Protein 5IYS (pdb70)

Secondary structure (DSSP, 8-state):
-HHHHTHHHHHHHHHHHHHH-HHHHHHHTTS-HHHHHHHHHHHHHHHHHHHHHHTT--HHHHHHHHHHHHHHHHT---SSHHHHHHHHHHHHS---SHHHHHHHHHHHHHTT----SSHHHHHHHHIIIIIHHHHHHGGGT-S-GGGGHHHHHHHHHHHHHHHHHH-HHHHHHTT---S-HHHHHHHT--GGGGGSSB--HHHHHHHHHHHHHHHHHHHHHGGGGGGS-HHHHHHHHHHHHHHHHHHHHHHHTTSBSS--TT-S-HHHHHHHHHHHHHHHHT-

Nearest PDB structures (foldseek):
  5iys-assembly1_A  TM=1.004E+00  e=2.042E-43  Enterococcus hirae ATCC 9790
  4ea1-assembly1_A  TM=9.362E-01  e=1.432E-17  Staphylococcus aureus
  3adz-assembly1_A  TM=9.356E-01  e=1.818E-17  Staphylococcus aureus
  2zcr-assembly1_A  TM=9.297E-01  e=2.200E-17  Staphylococcus aureus
  4hd1-assembly1_A  TM=8.693E-01  e=5.016E-11  Alicyclobacillus acidocaldarius subsp. acidocaldarius DSM 446

InterPro domains:
  IPR002060 Squalene/phytoene synthase [PF00494] (23-273)
  IPR002060 Squalene/phytoene synthase [SFLDG01018] (14-280)
  IPR008949 Isoprenoid synthase domain superfamily [G3DSA:1.10.600.10] (6-288)
  IPR008949 Isoprenoid synthase domain superfamily [SSF48576] (15-280)
  IPR033904 Trans-isoprenyl diphosphate synthases, head-to-head [cd00683] (17-275)
  IPR044843 Trans-isoprenyl diphosphate synthases, bacterial-type [SFLDG01212] (14-280)

Foldseek 3Di:
DLCVVLVVLLVVLLVVCVVPPVQLNVLLVLFDDLLSSLLSLLVVLLVQLQCCCPVVLPPVSLVVSLVQLVCVQVVNFDPDSSSSSNVVVVVPWVFDSVLVNLQSVLSVDVSVDDAAADVVSLLSSLCSNFLSSLNRSQRSWFVDSVVQSPLSSLLRSLLVLLVLLLAQQVQVVVVDHHQHNVLCVVLVNDVVQSNDFAHDPSVVVSSVVSLVSSVVSLVSSCVCQVRTDPSRQLSVQLSSQVSNCLSVQCVVVRNTNDDSPPPQDPVNSVVSSVVSVVVSVVD

Sequence (283 aa):
DPFQEYQKDFAYCESIIKKNSKSFYLAFSQLPKRKAQSVYAVYAFCRRADDLIDRDNNQAGLRQLERQLLDFNEGKVPNDPVWRALSVVFDNFPMVTAPFFDMLTGQRKDADFKQPETRKDLEEYCYYVAGSVGLMLLPLLTERPADIVVPAKKLGEAMQLTNILRDVGEDYQMGRIYLTKEDMTRFGVATTMLKEKQAQTQLVALWESLAKQAENLYEESFEMFPLITEDCRQALASAAFIYREQLNIVRKQHYSLFDNKNKVSHYRKVQLLKEVKSYLKSY

Radius of gyration: 18.77 Å; Cα contacts (8 Å, |Δi|>4): 386; chains: 1; bounding box: 37×40×56 Å

Solvent-accessible surface area: 13599 Å² total; per-residue (Å²): 95,52,16,129,129,66,112,177,14,2,56,91,0,55,50,38,1,111,161,77,16,129,26,43,49,48,0,14,52,59,8,57,156,116,37,6,17,0,5,8,0,1,29,1,1,16,74,64,0,33,22,26,4,70,169,74,101,58,72,61,11,1,137,86,4,35,141,26,1,98,50,16,77,114,59,128,64,18,136,23,37,2,1,69,0,0,23,5,0,44,119,68,46,86,15,81,24,63,4,2,57,36,7,6,77,3,5,138,106,7,22,92,49,130,38,16,99,48,61,158,64,5,87,103,31,0,40,70,14,11,0,0,41,18,32,1,16,4,7,0,6,8,170,135,28,56,72,7,53,84,12,4,82,64,11,7,23,0,28,31,5,0,43,3,3,26,9,9,0,54,28,54,120,145,60,40,23,22,4,0,97,87,2,13,115,161,40,44,13,48,66,78,22,1,123,64,137,84,15,71,110,72,0,34,43,1,2,48,19,4,0,125,59,0,55,54,10,0,102,75,0,4,135,4,0,79,88,2,53,136,77,0,48,46,0,12,0,0,1,0,14,2,25,56,18,17,2,60,22,2,44,128,52,138,42,11,4,31,88,3,91,132,87,15,60,132,156,66,17,48,69,6,31,130,78,0,128,75,57,24,159,90,107

Organism: Enterococcus hirae (strain ATCC 9790 / DSM 20160 / JCM 8729 / LMG 6399 / NBRC 3181 / NCIMB 6459 / NCDO 1258 / NCTC 12367 / WDCM 00089 / R) (NCBI:txid768486)

B-factor: mean 29.32, std 11.84, range [10.14, 76.05]

Structure (mmCIF, N/CA/C/O backbone):
data_5IYS
#
_entry.id   5IYS
#
_cell.length_a   37.238
_cell.length_b   41.090
_cell.length_c   93.477
_cell.angle_alpha   90.000
_cell.angle_beta   96.350
_cell.angle_gamma   90.000
#
_symmetry.space_group_name_H-M   'P 1 21 1'
#
loop_
_entity.id
_entity.type
_entity.pdbx_description
1 polymer 'Phytoene synthase'
2 non-polymer 'SULFATE ION'
3 non-polymer 'MAGNESIUM ION'
4 non-polymer 'S-[(2E,6E)-3,7,11-TRIMETHYLDODECA-2,6,10-TRIENYL] TRIHYDROGEN THIODIPHOSPHATE'
5 water water
#
loop_
_atom_site.group_PDB
_atom_site.id
_atom_site.type_symbol
_atom_site.label_atom_id
_atom_site.label_alt_id
_atom_site.label_comp_id
_atom_site.label_asym_id
_atom_site.label_entity_id
_atom_site.label_seq_id
_atom_site.pdbx_PDB_ins_code
_atom_site.Cartn_x
_atom_site.Cartn_y
_atom_site.Cartn_z
_atom_site.occupancy
_atom_site.B_iso_or_equiv
_atom_site.auth_seq_id
_atom_site.auth_comp_id
_atom_site.auth_asym_id
_atom_site.auth_atom_id
_atom_site.pdbx_PDB_model_num
ATOM 1 N N . ASP A 1 7 ? 19.480 12.463 54.336 1.00 30.54 7 ASP A N 1
ATOM 2 C CA . ASP A 1 7 ? 18.725 12.988 53.169 1.00 28.65 7 ASP A CA 1
ATOM 3 C C . ASP A 1 7 ? 19.336 12.353 51.916 1.00 26.90 7 ASP A C 1
ATOM 4 O O . ASP A 1 7 ? 20.443 12.717 51.512 1.00 28.04 7 ASP A O 1
ATOM 9 N N . PRO A 1 8 ? 18.625 11.388 51.313 1.00 26.89 8 PRO A N 1
ATOM 10 C CA . PRO A 1 8 ? 19.227 10.589 50.232 1.00 27.24 8 PRO A CA 1
ATOM 11 C C . PRO A 1 8 ? 19.512 11.398 48.967 1.00 27.86 8 PRO A C 1
ATOM 12 O O . PRO A 1 8 ? 20.394 11.022 48.191 1.00 26.98 8 PRO A O 1
ATOM 16 N N . PHE A 1 9 ? 18.879 12.566 48.826 1.00 27.65 9 PHE A N 1
ATOM 17 C CA . PHE A 1 9 ? 19.192 13.454 47.712 1.00 28.54 9 PHE A CA 1
ATOM 18 C C . PHE A 1 9 ? 20.458 14.264 47.944 1.00 31.22 9 PHE A C 1
ATOM 19 O O . PHE A 1 9 ? 21.043 14.818 47.004 1.00 31.12 9 PHE A O 1
ATOM 27 N N . GLN A 1 10 ? 20.904 14.323 49.197 1.00 29.26 10 GLN A N 1
ATOM 28 C CA . GLN A 1 10 ? 22.200 14.903 49.470 1.00 29.43 10 GLN A CA 1
ATOM 29 C C . GLN A 1 10 ? 23.239 13.790 49.367 1.00 26.64 10 GLN A C 1
ATOM 30 O O . GLN A 1 10 ? 24.287 13.961 48.736 1.00 25.38 10 GLN A O 1
ATOM 36 N N . GLU A 1 11 ? 22.938 12.646 49.976 1.00 27.11 11 GLU A N 1
ATOM 37 C CA . GLU A 1 11 ? 23.880 11.529 49.981 1.00 26.81 11 GLU A CA 1
ATOM 38 C C . GLU A 1 11 ? 24.311 11.147 48.559 1.00 25.14 11 GLU A C 1
ATOM 39 O O . GLU A 1 11 ? 25.505 10.992 48.279 1.00 26.03 11 GLU A O 1
ATOM 45 N N . TYR A 1 12 ? 23.325 11.080 47.666 1.00 22.30 12 TYR A N 1
ATOM 46 C CA . TYR A 1 12 ? 23.514 10.699 46.267 1.00 23.70 12 TYR A CA 1
ATOM 47 C C . TYR A 1 12 ? 23.410 11.871 45.301 1.00 21.99 12 TYR A C 1
ATOM 48 O O . TYR A 1 12 ? 23.127 11.679 44.114 1.00 20.22 12 TYR A O 1
ATOM 57 N N . GLN A 1 13 ? 23.821 13.052 45.757 1.00 21.85 13 GLN A N 1
ATOM 58 C CA . GLN A 1 13 ? 23.665 14.227 44.910 1.00 21.73 13 GLN A CA 1
ATOM 59 C C . GLN A 1 13 ? 24.490 14.155 43.638 1.00 20.54 13 GLN A C 1
ATOM 60 O O . GLN A 1 13 ? 23.987 14.529 42.593 1.00 18.59 13 GLN A O 1
ATOM 66 N N . LYS A 1 14 ? 25.692 13.585 43.681 1.00 20.18 14 LYS A N 1
ATOM 67 C CA . LYS A 1 14 ? 26.462 13.429 42.450 1.00 21.52 14 LYS A CA 1
ATOM 68 C C . LYS A 1 14 ? 25.810 12.489 41.451 1.00 19.77 14 LYS A C 1
ATOM 69 O O . LYS A 1 14 ? 25.930 12.674 40.249 1.00 21.46 14 LYS A O 1
ATOM 75 N N . ASP A 1 15 ? 25.223 11.404 41.939 1.00 19.73 15 ASP A N 1
ATOM 76 C CA . ASP A 1 15 ? 24.504 10.506 41.043 1.00 20.89 15 ASP A CA 1
ATOM 77 C C . ASP A 1 15 ? 23.311 11.184 40.370 1.00 19.59 15 ASP A C 1
ATOM 78 O O . ASP A 1 15 ? 23.116 11.030 39.169 1.00 17.03 15 ASP A O 1
ATOM 83 N N . PHE A 1 16 ? 22.512 11.928 41.132 1.00 19.72 16 PHE A N 1
ATOM 84 C CA . PHE A 1 16 ? 21.418 12.691 40.529 1.00 18.60 16 PHE A CA 1
ATOM 85 C C . PHE A 1 16 ? 21.935 13.778 39.598 1.00 19.49 16 PHE A C 1
ATOM 86 O O . PHE A 1 16 ? 21.387 13.984 38.525 1.00 18.89 16 PHE A O 1
ATOM 94 N N . ALA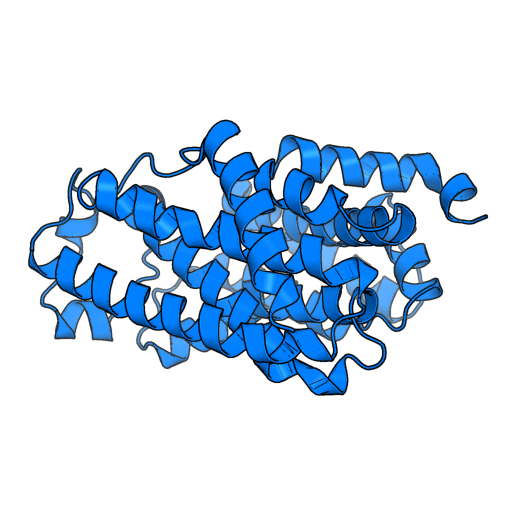 A 1 17 ? 23.081 14.369 39.935 1.00 19.61 17 ALA A N 1
ATOM 95 C CA . ALA A 1 17 ? 23.708 15.357 39.025 1.00 18.71 17 ALA A CA 1
ATOM 96 C C . ALA A 1 17 ? 24.140 14.689 37.738 1.00 18.14 17 ALA A C 1
ATOM 97 O O . ALA A 1 17 ? 23.938 15.233 36.647 1.00 19.40 17 ALA A O 1
ATOM 99 N N . TYR A 1 18 ? 24.678 13.478 37.851 1.00 18.22 18 TYR A N 1
ATOM 100 C CA . TYR A 1 18 ? 25.043 12.726 36.668 1.00 17.88 18 TYR A CA 1
ATOM 101 C C . TYR A 1 18 ? 23.855 12.550 35.722 1.00 18.95 18 TYR A C 1
ATOM 102 O O . TYR A 1 18 ? 23.953 12.767 34.504 1.00 17.23 18 TYR A O 1
ATOM 111 N N . CYS A 1 19 ? 22.739 12.072 36.277 1.00 18.20 19 CYS A N 1
ATOM 112 C CA . CYS A 1 19 ? 21.505 11.964 35.500 1.00 19.09 19 CYS A CA 1
ATOM 113 C C . CYS A 1 19 ? 20.967 13.293 34.957 1.00 18.98 19 CYS A C 1
ATOM 114 O O . CYS A 1 19 ? 20.534 13.355 33.809 1.00 18.33 19 CYS A O 1
ATOM 117 N N . GLU A 1 20 ? 20.966 14.349 35.767 1.00 18.45 20 GLU A N 1
ATOM 118 C CA . GLU A 1 20 ? 20.492 15.664 35.283 1.00 18.35 20 GLU A CA 1
ATOM 119 C C . GLU A 1 20 ? 21.263 16.125 34.065 1.00 18.92 20 GLU A C 1
ATOM 120 O O . GLU A 1 20 ? 20.721 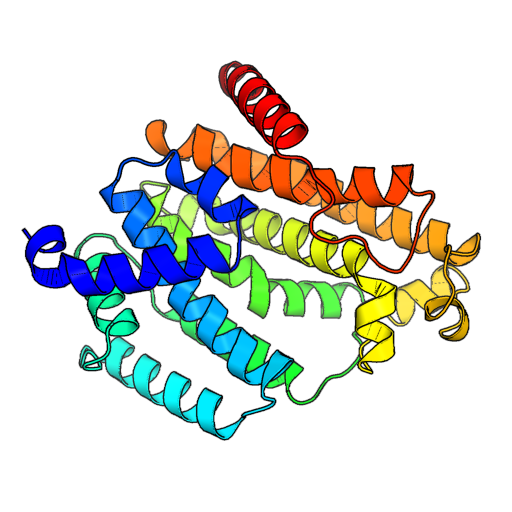16.660 33.084 1.00 15.60 20 GLU A O 1
ATOM 126 N N . SER A 1 21 ? 22.575 15.900 34.092 1.00 18.03 21 SER A N 1
ATOM 127 C CA . SER A 1 21 ? 23.357 16.378 32.986 1.00 18.60 21 SER A CA 1
ATOM 128 C C . SER A 1 21 ? 23.013 15.584 31.729 1.00 20.47 21 SER A C 1
ATOM 129 O O . SER A 1 21 ? 22.973 16.125 30.617 1.00 20.76 21 SER A O 1
ATOM 132 N N . ILE A 1 22 ? 22.743 14.294 31.889 1.00 21.22 22 ILE A N 1
ATOM 133 C CA . ILE A 1 22 ? 22.372 13.482 30.739 1.00 20.96 22 ILE A CA 1
ATOM 134 C C . ILE A 1 22 ? 21.097 14.019 30.058 1.00 21.80 22 ILE A C 1
ATOM 135 O O . ILE A 1 22 ? 21.063 14.197 28.835 1.00 19.82 22 ILE A O 1
ATOM 140 N N . ILE A 1 23 ? 20.041 14.268 30.827 1.00 16.96 23 ILE A N 1
ATOM 141 C CA . ILE A 1 23 ? 18.831 14.779 30.172 1.00 17.34 23 ILE A CA 1
ATOM 142 C C . ILE A 1 23 ? 19.009 16.199 29.617 1.00 18.94 23 ILE A C 1
ATOM 143 O O . ILE A 1 23 ? 18.600 16.478 28.485 1.00 20.03 23 ILE A O 1
ATOM 148 N N . LYS A 1 24 ? 19.679 17.061 30.378 1.00 20.43 24 LYS A N 1
ATOM 149 C CA . LYS A 1 24 ? 20.000 18.413 29.922 1.00 24.70 24 LYS A CA 1
ATOM 150 C C . LYS A 1 24 ? 20.679 18.392 28.559 1.00 24.07 24 LYS A C 1
ATOM 151 O O . LYS A 1 24 ? 20.282 19.125 27.665 1.00 24.91 24 LYS A O 1
ATOM 157 N N . LYS A 1 25 ? 21.652 17.506 28.377 1.00 24.57 25 LYS A N 1
ATOM 158 C CA . LYS A 1 25 ? 22.409 17.440 27.129 1.00 28.04 25 LYS A CA 1
ATOM 159 C C . LYS A 1 25 ? 21.677 16.724 25.991 1.00 29.19 25 LYS A C 1
ATOM 160 O O . LYS A 1 25 ? 21.914 17.010 24.820 1.00 29.07 25 LYS A O 1
ATOM 166 N N . ASN A 1 26 ? 20.785 15.795 26.328 1.00 25.26 26 ASN A N 1
ATOM 167 C CA . ASN A 1 26 ? 20.142 14.977 25.316 1.00 26.70 26 ASN A CA 1
ATOM 168 C C . ASN A 1 26 ? 18.712 15.348 24.943 1.00 24.77 26 ASN A C 1
ATOM 169 O O . ASN A 1 26 ? 18.266 14.981 23.857 1.00 25.35 26 ASN A O 1
ATOM 174 N N . SER A 1 27 ? 17.959 15.924 25.876 1.00 23.40 27 SER A N 1
ATOM 175 C CA . SER A 1 27 ? 16.565 16.313 25.596 1.00 24.70 27 SER A CA 1
ATOM 176 C C . SER A 1 27 ? 16.198 17.679 26.165 1.00 26.01 27 SER A C 1
ATOM 177 O O . SER A 1 27 ? 15.654 17.778 27.267 1.00 26.00 27 SER A O 1
ATOM 180 N N . LYS A 1 28 ? 16.471 18.736 25.410 1.00 27.78 28 LYS A N 1
ATOM 181 C CA . LYS A 1 28 ? 16.243 20.086 25.914 1.00 29.93 28 LYS A CA 1
ATOM 182 C C . LYS A 1 28 ? 14.759 20.237 26.231 1.00 27.52 28 LYS A C 1
ATOM 183 O O . LYS A 1 28 ? 14.426 20.884 27.220 1.00 26.37 28 LYS A O 1
ATOM 189 N N . SER A 1 29 ? 13.920 19.601 25.414 1.00 25.35 29 SER A N 1
ATOM 190 C CA . SER A 1 29 ? 12.462 19.577 25.609 1.00 28.20 29 SER A CA 1
ATOM 191 C C . SER A 1 29 ? 12.006 18.962 26.929 1.00 22.96 29 SER A C 1
ATOM 192 O O . SER A 1 29 ? 11.206 19.544 27.644 1.00 23.38 29 SER A O 1
ATOM 195 N N . PHE A 1 30 ? 12.414 17.727 27.189 1.00 20.38 30 PHE A N 1
ATOM 196 C CA . PHE A 1 30 ? 11.947 17.034 28.393 1.00 18.42 30 PHE A CA 1
ATOM 197 C C . PHE A 1 30 ? 12.617 17.617 29.626 1.00 18.09 30 PHE A C 1
ATOM 198 O O . PHE A 1 30 ? 12.027 17.649 30.693 1.00 16.10 30 PHE A O 1
ATOM 206 N N . TYR A 1 31 ? 13.840 18.125 29.487 1.00 16.90 31 TYR A N 1
ATOM 207 C CA . TYR A 1 31 ? 14.470 18.818 30.602 1.00 18.35 31 TYR A CA 1
ATOM 208 C C . TYR A 1 31 ? 13.694 20.067 30.958 1.00 16.69 31 TYR A C 1
ATOM 209 O O . TYR A 1 31 ? 13.429 20.297 32.126 1.00 18.51 31 TYR A O 1
ATOM 218 N N . LEU A 1 32 ? 13.340 20.879 29.959 1.00 17.29 32 LEU A N 1
ATOM 219 C CA . LEU A 1 32 ? 12.560 22.093 30.228 1.00 15.53 32 LEU A CA 1
ATOM 220 C C . LEU A 1 32 ? 11.202 21.723 30.840 1.00 18.33 32 LEU A C 1
ATOM 221 O O . LEU A 1 32 ? 10.818 22.247 31.894 1.00 18.91 32 LEU A O 1
ATOM 226 N N . ALA A 1 33 ? 10.502 20.776 30.217 1.00 16.27 33 ALA A N 1
ATOM 227 C CA . ALA A 1 33 ? 9.164 20.421 30.684 1.00 15.55 33 ALA A CA 1
ATOM 228 C C . ALA A 1 33 ? 9.231 19.870 32.113 1.00 14.99 33 ALA A C 1
ATOM 229 O O . ALA A 1 33 ? 8.572 20.393 33.016 1.00 16.76 33 ALA A O 1
ATOM 231 N N . PHE A 1 34 ? 10.079 18.870 32.356 1.00 16.04 34 PHE A N 1
ATOM 232 C CA . PHE A 1 34 ? 10.074 18.210 33.659 1.00 14.44 34 PHE A CA 1
ATOM 233 C C . PHE A 1 34 ? 10.748 18.973 34.761 1.00 16.71 34 PHE A C 1
ATOM 234 O O . PHE A 1 34 ? 10.564 18.671 35.930 1.00 14.33 34 PHE A O 1
ATOM 242 N N . SER A 1 35 ? 11.527 19.987 34.397 1.00 19.67 35 SER A N 1
ATOM 243 C CA . SER A 1 35 ? 12.162 20.851 35.373 1.00 20.05 35 SER A CA 1
ATOM 244 C C . SER A 1 35 ? 11.141 21.700 36.119 1.00 19.54 35 SER A C 1
ATOM 245 O O . SER A 1 35 ? 11.448 22.245 37.178 1.00 19.53 35 SER A O 1
ATOM 248 N N . GLN A 1 36 ? 9.901 21.696 35.648 1.00 19.03 36 GLN A N 1
ATOM 249 C CA . GLN A 1 36 ? 8.817 22.385 36.355 1.00 19.08 36 GLN A CA 1
ATOM 250 C C . GLN A 1 36 ? 8.262 21.606 37.549 1.00 17.06 36 GLN A C 1
ATOM 251 O O . GLN A 1 36 ? 7.445 22.143 38.290 1.00 19.64 36 GLN A O 1
ATOM 257 N N . LEU A 1 37 ? 8.644 20.337 37.676 1.00 15.40 37 LEU A N 1
ATOM 258 C CA . LEU A 1 37 ? 8.313 19.538 38.858 1.00 16.59 37 LEU A CA 1
ATOM 259 C C . LEU A 1 37 ? 9.050 20.061 40.067 1.00 17.47 37 LEU A C 1
ATOM 260 O O . LEU A 1 37 ? 10.147 20.624 39.947 1.00 19.81 37 LEU A O 1
ATOM 265 N N . PRO A 1 38 ? 8.496 19.810 41.255 1.00 19.11 38 PRO A N 1
ATOM 266 C CA . PRO A 1 38 ? 9.304 20.014 42.454 1.00 19.79 38 PRO A CA 1
ATOM 267 C C . PRO A 1 38 ? 10.607 19.225 42.308 1.00 20.01 38 PRO A C 1
ATOM 268 O O . PRO A 1 38 ? 10.598 18.145 41.708 1.00 18.01 38 PRO A O 1
ATOM 272 N N . LYS A 1 39 ? 11.653 19.697 42.977 1.00 19.53 39 LYS A N 1
ATOM 273 C CA . LYS A 1 39 ? 13.029 19.303 42.697 1.00 19.99 39 LYS A CA 1
ATOM 274 C C . LYS A 1 39 ? 13.225 17.788 42.792 1.00 17.69 39 LYS A C 1
ATOM 275 O O . LYS A 1 39 ? 13.805 17.209 41.898 1.00 17.33 39 LYS A O 1
ATOM 281 N N . ARG A 1 40 ? 12.787 17.157 43.885 1.00 18.10 40 ARG A N 1
ATOM 282 C CA . ARG A 1 40 ? 13.037 15.734 44.073 1.00 17.44 40 ARG A CA 1
ATOM 283 C C . ARG A 1 40 ? 12.320 14.838 43.078 1.00 18.47 40 ARG A C 1
ATOM 284 O O . ARG A 1 40 ? 12.876 13.815 42.646 1.00 16.41 40 ARG A O 1
ATOM 292 N N . LYS A 1 41 ? 11.111 15.240 42.692 1.00 14.37 41 LYS A N 1
ATOM 293 C CA . LYS A 1 41 ? 10.411 14.539 41.615 1.00 16.76 41 LYS A CA 1
ATOM 294 C C . LYS A 1 41 ? 11.088 14.764 40.279 1.00 15.10 41 LYS A C 1
ATOM 295 O O . LYS A 1 41 ? 11.297 13.824 39.505 1.00 16.04 41 LYS A O 1
ATOM 301 N N . ALA A 1 42 ? 11.546 15.988 40.036 1.00 18.25 42 ALA A N 1
ATOM 302 C CA . ALA A 1 42 ? 12.254 16.225 38.794 1.00 12.39 42 ALA A CA 1
ATOM 303 C C . ALA A 1 42 ? 13.536 15.376 38.716 1.00 15.28 42 ALA A C 1
ATOM 304 O O . ALA A 1 42 ? 13.845 14.772 37.692 1.00 11.57 42 ALA A O 1
ATOM 306 N N . GLN A 1 43 ? 14.289 15.314 39.796 1.00 13.72 43 GLN A N 1
ATOM 307 C CA . GLN A 1 43 ? 15.553 14.549 39.765 1.00 15.44 43 GLN A CA 1
ATOM 308 C C . GLN A 1 43 ? 15.249 13.069 39.565 1.00 15.00 43 GLN A C 1
ATOM 309 O O . GLN A 1 43 ? 16.006 12.350 38.950 1.00 12.73 43 GLN A O 1
ATOM 315 N N . SER A 1 44 ? 14.111 12.624 40.082 1.00 15.07 44 SER A N 1
ATOM 316 C CA . SER A 1 44 ? 13.670 11.239 39.922 1.00 14.87 44 SER A CA 1
ATOM 317 C C . SER A 1 44 ? 13.362 10.963 38.453 1.00 14.66 44 SER A C 1
ATOM 318 O O . SER A 1 44 ? 13.776 9.944 37.927 1.00 13.75 44 SER A O 1
ATOM 321 N N . VAL A 1 45 ? 12.678 11.876 37.782 1.00 12.75 45 VAL A N 1
ATOM 322 C CA . VAL A 1 45 ? 12.480 11.728 36.340 1.00 11.71 45 VAL A CA 1
ATOM 323 C C . VAL A 1 45 ? 13.823 11.654 35.616 1.00 13.72 45 VAL A C 1
ATOM 324 O O . VAL A 1 45 ? 13.958 10.933 34.622 1.00 15.01 45 VAL A O 1
ATOM 328 N N . TYR A 1 46 ? 14.757 12.528 35.982 1.00 11.57 46 TYR A N 1
ATOM 329 C CA . TYR A 1 46 ? 16.047 12.514 35.285 1.00 12.99 46 TYR A CA 1
ATOM 330 C C . TYR A 1 46 ? 16.737 11.157 35.404 1.00 13.42 46 TYR A C 1
ATOM 331 O O . TYR A 1 46 ? 17.443 10.750 34.494 1.00 11.65 46 TYR A O 1
ATOM 340 N N . ALA A 1 47 ? 16.673 10.527 36.575 1.00 14.44 47 ALA A N 1
ATOM 341 C CA . ALA A 1 47 ? 17.242 9.198 36.729 1.00 15.16 47 ALA A CA 1
ATOM 342 C C . ALA A 1 47 ? 16.587 8.226 35.750 1.00 13.12 47 ALA A C 1
ATOM 343 O O . ALA A 1 47 ? 17.253 7.338 35.219 1.00 13.81 47 ALA A O 1
ATOM 345 N N . VAL A 1 48 ? 15.259 8.278 35.653 1.00 13.00 48 VAL A N 1
ATOM 346 C CA . VAL A 1 48 ? 14.545 7.370 34.748 1.00 10.51 48 VAL A CA 1
ATOM 347 C C . VAL A 1 48 ? 14.902 7.660 33.298 1.00 11.84 48 VAL A C 1
ATOM 348 O O . VAL A 1 48 ? 15.182 6.734 32.542 1.00 15.16 48 VAL A O 1
ATOM 352 N N . TYR A 1 49 ? 15.049 8.939 32.967 1.00 10.78 49 TYR A N 1
ATOM 353 C CA . TYR A 1 49 ? 15.523 9.344 31.646 1.00 15.69 49 TYR A CA 1
ATOM 354 C C . TYR A 1 49 ? 16.892 8.728 31.329 1.00 16.37 49 TYR A C 1
ATOM 355 O O . TYR A 1 49 ? 17.106 8.172 30.238 1.00 16.63 49 TYR A O 1
ATOM 364 N N . ALA A 1 50 ? 17.806 8.840 32.288 1.00 15.15 50 ALA A N 1
ATOM 365 C CA . ALA A 1 50 ? 19.149 8.264 32.149 1.00 17.37 50 ALA A CA 1
ATOM 366 C C . ALA A 1 50 ? 19.125 6.765 31.831 1.00 17.00 50 ALA A C 1
ATOM 367 O O . ALA A 1 50 ? 19.953 6.274 31.065 1.00 19.61 50 ALA A O 1
ATOM 369 N N . PHE A 1 51 ? 18.332 6.006 32.569 1.00 17.15 51 PHE A N 1
ATOM 370 C CA . PHE A 1 51 ? 18.207 4.578 32.300 1.00 17.23 51 PHE A CA 1
ATOM 371 C C . PHE A 1 51 ? 17.714 4.364 30.869 1.00 18.96 51 PHE A C 1
ATOM 372 O O . PHE A 1 51 ? 18.336 3.611 30.104 1.00 17.47 51 PHE A O 1
ATOM 380 N N . CYS A 1 52 ? 16.667 5.091 30.476 1.00 18.80 52 CYS A N 1
ATOM 381 C CA . CYS A 1 52 ? 16.128 4.933 29.112 1.00 19.04 52 CYS A CA 1
ATOM 382 C C . CYS A 1 52 ? 17.151 5.300 28.025 1.00 19.53 52 CYS A C 1
ATOM 383 O O . CYS A 1 52 ? 17.268 4.643 26.975 1.00 18.20 52 CYS A O 1
ATOM 386 N N . ARG A 1 53 ? 17.736 6.479 28.184 1.00 19.59 53 ARG A N 1
ATOM 387 C CA . ARG A 1 53 ? 18.719 6.991 27.211 1.00 21.62 53 ARG A CA 1
ATOM 388 C C . ARG A 1 53 ? 19.874 6.010 27.045 1.00 21.55 53 ARG A C 1
ATOM 389 O O . ARG A 1 53 ? 20.318 5.751 25.918 1.00 22.69 53 ARG A O 1
ATOM 397 N N . ARG A 1 54 ? 20.305 5.394 28.142 1.00 22.42 54 ARG A N 1
ATOM 398 C CA . ARG A 1 54 ? 21.419 4.434 28.067 1.00 23.49 54 ARG A CA 1
ATOM 399 C C . ARG A 1 54 ? 21.033 3.183 27.289 1.00 26.12 54 ARG A C 1
ATOM 400 O O . ARG A 1 54 ? 21.745 2.778 26.355 1.00 26.26 54 ARG A O 1
ATOM 408 N N . ALA A 1 55 ? 19.832 2.658 27.552 1.00 22.83 55 ALA A N 1
ATOM 409 C CA . ALA A 1 55 ? 19.366 1.456 26.863 1.00 21.65 55 ALA A CA 1
ATOM 410 C C . ALA A 1 55 ? 19.233 1.728 25.371 1.00 23.63 55 ALA A C 1
ATOM 411 O O . ALA A 1 55 ? 19.521 0.867 24.532 1.00 28.87 55 ALA A O 1
ATOM 413 N N . ASP A 1 56 ? 18.742 2.909 25.033 1.00 26.15 56 ASP A N 1
ATOM 414 C CA . ASP A 1 56 ? 18.452 3.231 23.638 1.00 27.15 56 ASP A CA 1
ATOM 415 C C . ASP A 1 56 ? 19.704 3.542 22.807 1.00 31.28 56 ASP A C 1
ATOM 416 O O . ASP A 1 56 ? 19.759 3.283 21.593 1.00 33.00 56 ASP A O 1
ATOM 421 N N . ASP A 1 57 ? 20.668 4.198 23.438 1.00 32.09 57 ASP A N 1
ATOM 422 C CA . ASP A 1 57 ? 21.886 4.586 22.736 1.00 32.25 57 ASP A CA 1
ATOM 423 C C . ASP A 1 57 ? 22.692 3.329 22.452 1.00 33.21 57 ASP A C 1
ATOM 424 O O . ASP A 1 57 ? 23.210 3.149 21.344 1.00 33.36 57 ASP A O 1
ATOM 429 N N . LEU A 1 58 ? 22.726 2.435 23.434 1.00 32.67 58 LEU A N 1
ATOM 430 C CA . LEU A 1 58 ? 23.323 1.108 23.248 1.00 34.90 58 LEU A CA 1
ATOM 431 C C . LEU A 1 58 ? 22.942 0.447 21.918 1.00 36.94 58 LEU A C 1
ATOM 432 O O . LEU A 1 58 ? 23.796 -0.095 21.201 1.00 38.76 58 LEU A O 1
ATOM 437 N N . ILE A 1 59 ? 21.662 0.501 21.568 1.00 38.09 59 ILE A N 1
ATOM 438 C CA . ILE A 1 59 ? 21.187 -0.184 20.369 1.00 39.79 59 ILE A CA 1
ATOM 439 C C . ILE A 1 59 ? 21.246 0.719 19.141 1.00 41.94 59 ILE A C 1
ATOM 440 O O . ILE A 1 59 ? 21.951 0.395 18.187 1.00 44.50 59 ILE A O 1
ATOM 445 N N . ASP A 1 60 ? 20.631 1.898 19.218 1.00 42.41 60 ASP A N 1
ATOM 446 C CA . ASP A 1 60 ? 20.498 2.771 18.047 1.00 45.89 60 ASP A CA 1
ATOM 447 C C . ASP A 1 60 ? 21.812 3.423 17.595 1.00 48.51 60 ASP A C 1
ATOM 448 O O . ASP A 1 60 ? 22.032 3.631 16.399 1.00 48.22 60 ASP A O 1
ATOM 453 N N . ARG A 1 61 ? 22.620 3.875 18.548 1.00 50.47 61 ARG A N 1
ATOM 454 C CA . ARG A 1 61 ? 23.920 4.453 18.209 1.00 54.42 61 ARG A CA 1
ATOM 455 C C . ARG A 1 61 ? 24.941 3.330 17.998 1.00 55.42 61 ARG A C 1
ATOM 456 O O . ARG A 1 61 ? 25.527 3.179 16.919 1.00 56.76 61 ARG A O 1
ATOM 464 N N . ASP A 1 62 ? 25.140 2.539 19.047 1.00 55.12 62 ASP A N 1
ATOM 465 C CA . ASP A 1 62 ? 26.309 1.677 19.147 1.00 56.87 62 ASP A CA 1
ATOM 466 C C . ASP A 1 62 ? 26.076 0.290 18.526 1.00 56.81 62 ASP A C 1
ATOM 467 O O . ASP A 1 62 ? 27.032 -0.422 18.214 1.00 56.26 62 ASP A O 1
ATOM 472 N N . ASN A 1 63 ? 24.817 -0.056 18.255 1.00 56.04 63 ASN A N 1
ATOM 473 C CA . ASN A 1 63 ? 24.452 -1.453 18.013 1.00 56.08 63 ASN A CA 1
ATOM 474 C C . ASN A 1 63 ? 25.267 -2.389 18.903 1.00 55.39 63 ASN A C 1
ATOM 475 O O . ASN A 1 63 ? 26.034 -3.234 18.422 1.00 55.84 63 ASN A O 1
ATOM 480 N N . ASN A 1 64 ? 25.146 -2.172 20.208 1.00 52.79 64 ASN A N 1
ATOM 481 C CA . ASN A 1 64 ? 25.877 -2.962 21.188 1.00 51.28 64 ASN A CA 1
ATOM 482 C C . ASN A 1 64 ? 24.942 -3.886 21.963 1.00 49.64 64 ASN A C 1
ATOM 483 O O . ASN A 1 64 ? 24.445 -3.524 23.033 1.00 48.07 64 ASN A O 1
ATOM 488 N N . GLN A 1 65 ? 24.710 -5.076 21.413 1.00 47.35 65 GLN A N 1
ATOM 489 C CA . GLN A 1 65 ? 23.848 -6.045 22.068 1.00 47.40 65 GLN A CA 1
ATOM 490 C C . GLN A 1 65 ? 24.458 -6.585 23.349 1.00 45.60 65 GLN A C 1
ATOM 491 O O . GLN A 1 65 ? 23.731 -6.901 24.288 1.00 46.17 65 GLN A O 1
ATOM 497 N N . ALA A 1 66 ? 25.785 -6.649 23.408 1.00 44.93 66 ALA A N 1
ATOM 498 C CA . ALA A 1 66 ? 26.465 -7.089 24.628 1.00 44.00 66 ALA A CA 1
ATOM 499 C C . ALA A 1 66 ? 26.376 -6.040 25.751 1.00 41.41 66 ALA A C 1
ATOM 500 O O . ALA A 1 66 ? 26.386 -6.375 26.939 1.00 40.28 66 ALA A O 1
ATOM 502 N N . GLY A 1 67 ? 26.329 -4.767 25.371 1.00 39.08 67 GLY A N 1
ATOM 503 C CA . GLY A 1 67 ? 26.036 -3.702 26.326 1.00 37.84 67 GLY A CA 1
ATOM 504 C C . GLY A 1 67 ? 24.613 -3.828 26.853 1.00 36.53 67 GLY A C 1
ATOM 505 O O . GLY A 1 67 ? 24.362 -3.676 28.053 1.00 34.84 67 GLY A O 1
ATOM 506 N N . LEU A 1 68 ? 23.689 -4.192 25.969 1.00 35.21 68 LEU A N 1
ATOM 507 C CA . LEU A 1 68 ? 22.284 -4.241 26.368 1.00 35.28 68 LEU A CA 1
ATOM 508 C C . LEU A 1 68 ? 22.046 -5.440 27.272 1.00 34.19 68 LEU A C 1
ATOM 509 O O . LEU A 1 68 ? 21.343 -5.315 28.270 1.00 34.98 68 LEU A O 1
ATOM 514 N N . ARG A 1 69 ? 22.772 -6.532 27.035 1.00 36.09 69 ARG A N 1
ATOM 515 C CA . ARG A 1 69 ? 22.786 -7.662 27.976 1.00 35.46 69 ARG A CA 1
ATOM 516 C C . ARG A 1 69 ? 23.281 -7.342 29.386 1.00 35.80 69 ARG A C 1
ATOM 517 O O . ARG A 1 69 ? 22.762 -7.877 30.367 1.00 38.11 69 ARG A O 1
ATOM 525 N N . GLN A 1 70 ? 24.398 -6.628 29.480 1.00 34.79 70 GLN A N 1
ATOM 526 C CA . GLN A 1 70 ? 24.894 -6.187 30.776 1.00 32.99 70 GLN A CA 1
ATOM 527 C C . GLN A 1 70 ? 23.845 -5.355 31.525 1.00 27.18 70 GLN A C 1
ATOM 528 O O . GLN A 1 70 ? 23.763 -5.399 32.750 1.00 25.58 70 GLN A O 1
ATOM 534 N N . LEU A 1 71 ? 23.183 -4.471 30.789 1.00 25.93 71 LEU A N 1
ATOM 535 C CA . LEU A 1 71 ? 22.152 -3.606 31.349 1.00 25.40 71 LEU A CA 1
ATOM 536 C C . LEU A 1 71 ? 21.009 -4.481 31.858 1.00 26.09 71 LEU A C 1
ATOM 537 O O . LEU A 1 71 ? 20.454 -4.225 32.924 1.00 26.08 71 LEU A O 1
ATOM 542 N N . GLU A 1 72 ? 20.701 -5.552 31.136 1.00 27.37 72 GLU A N 1
ATOM 543 C CA . GLU A 1 72 ? 19.614 -6.447 31.553 1.00 30.01 72 GLU A CA 1
ATOM 544 C C . GLU A 1 72 ? 20.007 -7.183 32.828 1.00 29.30 72 GLU A C 1
ATOM 545 O O . GLU A 1 72 ? 19.166 -7.448 33.683 1.00 27.00 72 GLU A O 1
ATOM 551 N N . ARG A 1 73 ? 21.289 -7.515 32.959 1.00 28.88 73 ARG A N 1
ATOM 552 C CA . ARG A 1 73 ? 21.743 -8.227 34.142 1.00 28.39 73 ARG A CA 1
ATOM 553 C C . ARG A 1 73 ? 21.696 -7.333 35.372 1.00 25.57 73 ARG A C 1
ATOM 554 O O . ARG A 1 73 ? 21.415 -7.808 36.469 1.00 26.49 73 ARG A O 1
ATOM 562 N N . GLN A 1 74 ? 22.044 -6.062 35.190 1.00 22.48 74 GLN A N 1
ATOM 563 C CA . GLN A 1 74 ? 21.943 -5.081 36.264 1.00 24.43 74 GLN A CA 1
ATOM 564 C C . GLN A 1 74 ? 20.500 -4.884 36.738 1.00 20.46 74 GLN A C 1
ATOM 565 O O . GLN A 1 74 ? 20.230 -4.818 37.937 1.00 19.62 74 GLN A O 1
ATOM 571 N N . LEU A 1 75 ? 19.577 -4.904 35.790 1.00 20.30 75 LEU A N 1
ATOM 572 C CA . LEU A 1 75 ? 18.167 -4.706 36.121 1.00 19.48 75 LEU A CA 1
ATOM 573 C C . LEU A 1 75 ? 17.651 -5.940 36.876 1.00 20.15 75 LEU A C 1
ATOM 574 O O . LEU A 1 75 ? 16.883 -5.815 37.836 1.00 20.50 75 LEU A O 1
ATOM 579 N N . LEU A 1 76 ? 18.056 -7.137 36.446 1.00 23.19 76 LEU A N 1
ATOM 580 C CA . LEU A 1 76 ? 17.659 -8.341 37.165 1.00 22.99 76 LEU A CA 1
ATOM 581 C C . LEU A 1 76 ? 18.172 -8.279 38.597 1.00 20.94 76 LEU A C 1
ATOM 582 O O . LEU A 1 76 ? 17.451 -8.629 39.532 1.00 24.30 76 LEU A O 1
ATOM 587 N N . ASP A 1 77 ? 19.394 -7.818 38.776 1.00 22.00 77 ASP A N 1
ATOM 588 C CA . ASP A 1 77 ? 19.945 -7.703 40.130 1.00 24.98 77 ASP A CA 1
ATOM 589 C C . ASP A 1 77 ? 19.113 -6.714 40.941 1.00 24.24 77 ASP A C 1
ATOM 590 O O . ASP A 1 77 ? 18.810 -6.942 42.119 1.00 24.53 77 ASP A O 1
ATOM 595 N N . PHE A 1 78 ? 18.854 -5.557 40.335 1.00 20.28 78 PHE A N 1
ATOM 596 C CA . PHE A 1 78 ? 18.136 -4.482 40.975 1.00 15.90 78 PHE A CA 1
ATOM 597 C C . PHE A 1 78 ? 16.775 -5.024 41.412 1.00 18.09 78 PHE A C 1
ATOM 598 O O . PHE A 1 78 ? 16.338 -4.783 42.534 1.00 21.39 78 PHE A O 1
ATOM 606 N N . ASN A 1 79 ? 16.112 -5.715 40.495 1.00 18.58 79 ASN A N 1
ATOM 607 C CA . ASN A 1 79 ? 14.820 -6.342 40.741 1.00 23.37 79 ASN A CA 1
ATOM 608 C C . ASN A 1 79 ? 14.843 -7.287 41.941 1.00 23.61 79 ASN A C 1
ATOM 609 O O . ASN A 1 79 ? 13.884 -7.349 42.713 1.00 20.79 79 ASN A O 1
ATOM 614 N N . GLU A 1 80 ? 15.962 -7.977 42.121 1.00 25.65 80 GLU A N 1
ATOM 615 C CA . GLU A 1 80 ? 16.152 -8.829 43.298 1.00 29.54 80 GLU A CA 1
ATOM 616 C C . GLU A 1 80 ? 16.398 -8.054 44.591 1.00 30.97 80 GLU A C 1
ATOM 617 O O . GLU A 1 80 ? 16.171 -8.567 45.689 1.00 35.63 80 GLU A O 1
ATOM 623 N N . GLY A 1 81 ? 16.830 -6.809 44.471 1.00 30.07 81 GLY A N 1
ATOM 624 C CA . GLY A 1 81 ? 17.183 -6.015 45.641 1.00 28.71 81 GLY A CA 1
ATOM 625 C C . GLY A 1 81 ? 18.679 -5.835 45.811 1.00 29.93 81 GLY A C 1
ATOM 626 O O . GLY A 1 81 ? 19.129 -5.277 46.813 1.00 30.58 81 GLY A O 1
ATOM 627 N N . LYS A 1 82 ? 19.457 -6.305 44.840 1.00 28.30 82 LYS A N 1
ATOM 628 C CA . LYS A 1 82 ? 20.918 -6.061 44.828 1.00 28.05 82 LYS A CA 1
ATOM 629 C C . LYS A 1 82 ? 21.262 -4.906 43.892 1.00 28.22 82 LYS A C 1
ATOM 630 O O . LYS A 1 82 ? 21.253 -5.079 42.668 1.00 29.73 82 LYS A O 1
ATOM 636 N N . VAL A 1 83 ? 21.406 -3.702 44.447 1.00 27.15 83 VAL A N 1
ATOM 637 C CA . VAL A 1 83 ? 21.617 -2.494 43.645 1.00 25.03 83 VAL A CA 1
ATOM 638 C C . VAL A 1 83 ? 23.003 -2.456 42.986 1.00 25.32 83 VAL A C 1
ATOM 639 O O . VAL A 1 83 ? 24.013 -2.395 43.686 1.00 25.16 83 VAL A O 1
ATOM 643 N N . PRO A 1 84 ? 23.066 -2.408 41.643 1.00 22.31 84 PRO A N 1
ATOM 644 C CA . PRO A 1 84 ? 24.352 -2.261 40.974 1.00 22.11 84 PRO A CA 1
ATOM 645 C C . PRO A 1 84 ? 25.070 -1.000 41.427 1.00 23.92 84 PRO A C 1
ATOM 646 O O . PRO A 1 84 ? 24.428 0.011 41.740 1.00 23.36 84 PRO A O 1
ATOM 650 N N . ASN A 1 85 ? 26.395 -1.053 41.513 1.00 25.65 85 ASN A N 1
ATOM 651 C CA . ASN A 1 85 ? 27.103 0.077 42.140 1.00 29.18 85 ASN A CA 1
ATOM 652 C C . ASN A 1 85 ? 27.524 0.981 40.980 1.00 29.49 85 ASN A C 1
ATOM 653 O O . ASN A 1 85 ? 28.582 0.767 40.389 1.00 27.71 85 ASN A O 1
ATOM 658 N N . ASP A 1 86 ? 26.614 1.871 40.571 1.00 23.99 86 ASP A N 1
ATOM 659 C CA . ASP A 1 86 ? 26.638 2.554 39.269 1.00 25.56 86 ASP A CA 1
ATOM 660 C C . ASP A 1 86 ? 25.701 3.769 39.423 1.00 21.78 86 ASP A C 1
ATOM 661 O O . ASP A 1 86 ? 24.656 3.631 40.040 1.00 20.36 86 ASP A O 1
ATOM 666 N N . PRO A 1 87 ? 26.107 4.953 38.945 1.00 20.84 87 PRO A N 1
ATOM 667 C CA . PRO A 1 87 ? 25.385 6.187 39.287 1.00 22.06 87 PRO A CA 1
ATOM 668 C C . PRO A 1 87 ? 23.891 6.127 38.974 1.00 21.40 87 PRO A C 1
ATOM 669 O O . PRO A 1 87 ? 23.093 6.654 39.748 1.00 21.09 87 PRO A O 1
ATOM 673 N N . VAL A 1 88 ? 23.551 5.615 37.789 1.00 19.58 88 VAL A N 1
ATOM 674 C CA . VAL A 1 88 ? 22.169 5.572 37.348 1.00 19.99 88 VAL A CA 1
ATOM 675 C C . VAL A 1 88 ? 21.376 4.629 38.220 1.00 17.40 88 VAL A C 1
ATOM 676 O O . VAL A 1 88 ? 20.306 4.976 38.697 1.00 17.35 88 VAL A O 1
ATOM 680 N N . TRP A 1 89 ? 21.976 3.498 38.564 1.00 18.57 89 TRP A N 1
ATOM 681 C CA . TRP A 1 89 ? 21.296 2.516 39.408 1.00 20.66 89 TRP A CA 1
ATOM 682 C C . TRP A 1 89 ? 21.198 2.967 40.858 1.00 18.60 89 TRP A C 1
ATOM 683 O O . TRP A 1 89 ? 20.156 2.772 41.485 1.00 20.09 89 TRP A O 1
ATOM 694 N N . ARG A 1 90 ? 22.196 3.720 41.327 1.00 17.77 90 ARG A N 1
ATOM 695 C CA . ARG A 1 90 ? 22.149 4.267 42.693 1.00 18.85 90 ARG A CA 1
ATOM 696 C C . ARG A 1 90 ? 21.067 5.359 42.811 1.00 17.86 90 ARG A C 1
ATOM 697 O O . ARG A 1 90 ? 20.260 5.366 43.765 1.00 16.34 90 ARG A O 1
ATOM 705 N N . ALA A 1 91 ? 20.988 6.225 41.804 1.00 16.86 91 ALA A N 1
ATOM 706 C CA . ALA A 1 91 ? 19.897 7.221 41.777 1.00 15.51 91 ALA A CA 1
ATOM 707 C C . ALA A 1 91 ? 18.548 6.509 41.690 1.00 15.52 91 ALA A C 1
ATOM 708 O O . ALA A 1 91 ? 17.612 6.842 42.426 1.00 17.40 91 ALA A O 1
ATOM 710 N N . LEU A 1 92 ? 18.443 5.501 40.820 1.00 16.54 92 LEU A N 1
ATOM 711 C CA . LEU A 1 92 ? 17.195 4.740 40.752 1.00 17.96 92 LEU A CA 1
ATOM 712 C C . LEU A 1 92 ? 16.822 4.033 42.038 1.00 16.13 92 LEU A C 1
ATOM 713 O O . LEU A 1 92 ? 15.644 3.995 42.393 1.00 17.40 92 LEU A O 1
ATOM 718 N N . SER A 1 93 ? 17.803 3.525 42.777 1.00 16.63 93 SER A N 1
ATOM 719 C CA . SER A 1 93 ? 17.507 2.927 44.077 1.00 17.99 93 SER A CA 1
ATOM 720 C C . SER A 1 93 ? 16.830 3.918 45.023 1.00 18.37 93 SER A C 1
ATOM 721 O O . SER A 1 93 ? 15.914 3.566 45.775 1.00 19.27 93 SER A O 1
ATOM 724 N N . VAL A 1 94 ? 17.305 5.158 45.054 1.00 19.08 94 VAL A N 1
ATOM 725 C CA . VAL A 1 94 ? 16.607 6.191 45.838 1.00 17.59 94 VAL A CA 1
ATOM 726 C C . VAL A 1 94 ? 15.168 6.474 45.407 1.00 17.84 94 VAL A C 1
ATOM 727 O O . VAL A 1 94 ? 14.247 6.591 46.235 1.00 16.02 94 VAL A O 1
ATOM 731 N N . VAL A 1 95 ? 14.948 6.520 44.092 1.00 15.53 95 VAL A N 1
ATOM 732 C CA . VAL A 1 95 ? 13.596 6.691 43.588 1.00 16.79 95 VAL A CA 1
ATOM 733 C C . VAL A 1 95 ? 12.699 5.520 43.997 1.00 17.68 95 VAL A C 1
ATOM 734 O O . VAL A 1 95 ? 11.569 5.729 44.456 1.00 14.75 95 VAL A O 1
ATOM 738 N N . PHE A 1 96 ? 13.185 4.298 43.778 1.00 14.96 96 PHE A N 1
ATOM 739 C CA . PHE A 1 96 ? 12.450 3.088 44.174 1.00 16.88 96 PHE A CA 1
ATOM 740 C C . PHE A 1 96 ? 12.240 2.993 45.694 1.00 19.15 96 PHE A C 1
ATOM 741 O O . PHE A 1 96 ? 11.186 2.525 46.141 1.00 23.35 96 PHE A O 1
ATOM 749 N N . ASP A 1 97 ? 13.143 3.567 46.483 1.00 18.09 97 ASP A N 1
ATOM 750 C CA . ASP A 1 97 ? 12.929 3.665 47.933 1.00 19.93 97 ASP A CA 1
ATOM 751 C C . ASP A 1 97 ? 11.808 4.624 48.316 1.00 23.00 97 ASP A C 1
ATOM 752 O O . ASP A 1 97 ? 11.202 4.477 49.404 1.00 23.89 97 ASP A O 1
ATOM 757 N N . ASN A 1 98 ? 11.674 5.690 47.529 1.00 20.75 98 ASN A N 1
ATOM 758 C CA . ASN A 1 98 ? 10.819 6.822 47.892 1.00 23.51 98 ASN A CA 1
ATOM 759 C C . ASN A 1 98 ? 9.412 6.766 47.317 1.00 22.96 98 ASN A C 1
ATOM 760 O O . ASN A 1 98 ? 8.532 7.479 47.787 1.00 25.43 98 ASN A O 1
ATOM 765 N N . PHE A 1 99 ? 9.250 6.100 46.175 1.00 22.48 99 PHE A N 1
ATOM 766 C CA . PHE A 1 99 ? 7.961 6.039 45.470 1.00 22.58 99 PHE A CA 1
ATOM 767 C C . PHE A 1 99 ? 7.683 4.576 45.138 1.00 22.06 99 PHE A C 1
ATOM 768 O O . PHE A 1 99 ? 8.629 3.800 45.041 1.00 22.40 99 PHE A O 1
ATOM 776 N N . PRO A 1 100 ? 6.418 4.220 44.880 1.00 21.96 100 PRO A N 1
ATOM 777 C CA . PRO A 1 100 ? 6.064 2.831 44.560 1.00 20.97 100 PRO A CA 1
ATOM 778 C C . PRO A 1 100 ? 6.398 2.478 43.119 1.00 19.43 100 PRO A C 1
ATOM 779 O O . PRO A 1 100 ? 5.527 2.134 42.308 1.00 18.95 100 PRO A O 1
ATOM 783 N N . MET A 1 101 ? 7.663 2.686 42.756 1.00 18.41 101 MET A N 1
ATOM 784 C CA . MET A 1 101 ? 8.129 2.343 41.419 1.00 18.06 101 MET A CA 1
ATOM 785 C C . MET A 1 101 ? 8.052 0.831 41.238 1.00 19.39 101 MET A C 1
ATOM 786 O O . MET A 1 101 ? 8.228 0.093 42.207 1.00 18.18 101 MET A O 1
ATOM 791 N N . VAL A 1 102 ? 7.899 0.381 39.995 1.00 17.68 102 VAL A N 1
ATOM 792 C CA . VAL A 1 102 ? 7.855 -1.054 39.683 1.00 21.45 102 VAL A CA 1
ATOM 793 C C . VAL A 1 102 ? 8.837 -1.390 38.571 1.00 18.96 102 VAL A C 1
ATOM 794 O O . VAL A 1 102 ? 9.015 -0.620 37.623 1.00 17.17 102 VAL A O 1
ATOM 798 N N . THR A 1 103 ? 9.451 -2.563 38.625 1.00 19.33 103 THR A N 1
ATOM 799 C CA . THR A 1 103 ? 10.486 -2.875 37.644 1.00 16.43 103 THR A CA 1
ATOM 800 C C . THR A 1 103 ? 9.930 -3.359 36.298 1.00 16.29 103 THR A C 1
ATOM 801 O O . THR A 1 103 ? 10.653 -3.354 35.311 1.00 16.80 103 THR A O 1
ATOM 805 N N . ALA A 1 104 ? 8.678 -3.813 36.251 1.00 15.66 104 ALA A N 1
ATOM 806 C CA . ALA A 1 104 ? 8.147 -4.406 35.021 1.00 15.95 104 ALA A CA 1
ATOM 807 C C . ALA A 1 104 ? 8.284 -3.554 33.761 1.00 17.80 104 ALA A C 1
ATOM 808 O O . ALA A 1 104 ? 8.725 -4.067 32.743 1.00 19.45 104 ALA A O 1
ATOM 810 N N . PRO A 1 105 ? 8.016 -2.230 33.846 1.00 17.31 105 PRO A N 1
ATOM 811 C CA . PRO A 1 105 ? 8.116 -1.479 32.596 1.00 17.58 105 PRO A CA 1
ATOM 812 C C . PRO A 1 105 ? 9.572 -1.244 32.209 1.00 15.29 105 PRO A C 1
ATOM 813 O O . PRO A 1 105 ? 9.874 -1.051 31.024 1.00 16.76 105 PRO A O 1
ATOM 817 N N . PHE A 1 106 ? 10.477 -1.340 33.172 1.00 13.21 106 PHE A N 1
ATOM 818 C CA . PHE A 1 106 ? 11.910 -1.188 32.859 1.00 14.15 106 PHE A CA 1
ATOM 819 C C . PHE A 1 106 ? 12.365 -2.396 32.037 1.00 16.88 106 PHE A C 1
ATOM 820 O O . PHE A 1 106 ? 13.135 -2.258 31.083 1.00 18.45 106 PHE A O 1
ATOM 828 N N . PHE A 1 107 ? 11.837 -3.572 32.383 1.00 16.59 107 PHE A N 1
ATOM 829 C CA . PHE A 1 107 ? 12.138 -4.800 31.656 1.00 17.35 107 PHE A CA 1
ATOM 830 C C . PHE A 1 107 ? 11.534 -4.691 30.246 1.00 18.12 107 PHE A C 1
ATOM 831 O O . PHE A 1 107 ? 12.171 -5.029 29.257 1.00 17.95 107 PHE A O 1
ATOM 839 N N . ASP A 1 108 ? 10.302 -4.195 30.159 1.00 16.01 108 ASP A N 1
ATOM 840 C CA . ASP A 1 108 ? 9.649 -3.960 28.870 1.00 16.00 108 ASP A CA 1
ATOM 841 C C . ASP A 1 108 ? 10.470 -3.064 27.927 1.00 17.45 108 ASP A C 1
ATOM 842 O O . ASP A 1 108 ? 10.508 -3.308 26.729 1.00 18.09 108 ASP A O 1
ATOM 847 N N . MET A 1 109 ? 10.986 -1.942 28.424 1.00 17.20 109 MET A N 1
ATOM 848 C CA . MET A 1 109 ? 11.898 -1.105 27.652 1.00 18.42 109 MET A CA 1
ATOM 849 C C . MET A 1 109 ? 13.084 -1.897 27.068 1.00 17.90 109 MET A C 1
ATOM 850 O O . MET A 1 109 ? 13.399 -1.754 25.887 1.00 17.34 109 MET A O 1
ATOM 855 N N . LEU A 1 110 ? 13.753 -2.713 27.877 1.00 16.44 110 LEU A N 1
ATOM 856 C CA . LEU A 1 110 ? 14.926 -3.429 27.354 1.00 18.82 110 LEU A CA 1
ATOM 857 C C . LEU A 1 110 ? 14.457 -4.410 26.267 1.00 20.67 110 LEU A C 1
ATOM 858 O O . LEU A 1 110 ? 15.168 -4.668 25.314 1.00 20.32 110 LEU A O 1
ATOM 863 N N . THR A 1 111 ? 13.266 -4.983 26.431 1.00 20.33 111 THR A N 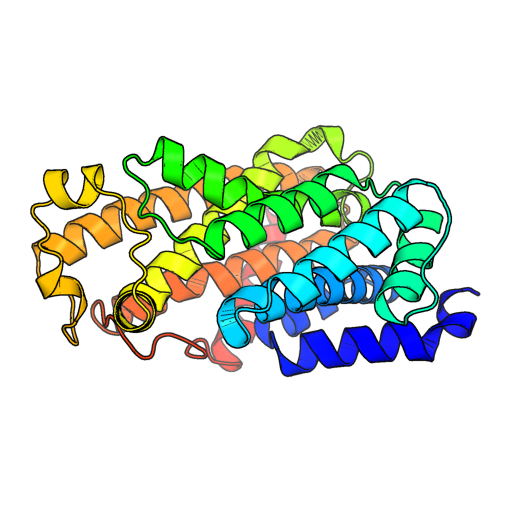1
ATOM 864 C CA . THR A 1 111 ? 12.764 -5.978 25.475 1.00 19.38 111 THR A CA 1
ATOM 865 C C . THR A 1 111 ? 12.451 -5.292 24.155 1.00 21.41 111 THR A C 1
ATOM 866 O O . THR A 1 111 ? 12.727 -5.830 23.072 1.00 20.66 111 THR A O 1
ATOM 870 N N . GLY A 1 112 ? 11.923 -4.069 24.240 1.00 20.30 112 GLY A N 1
ATOM 871 C CA . GLY A 1 112 ? 11.659 -3.301 23.041 1.00 19.98 112 GLY A CA 1
ATOM 872 C C . GLY A 1 112 ? 12.952 -2.891 22.358 1.00 22.07 112 GLY A C 1
ATOM 873 O O . GLY A 1 112 ? 13.081 -2.983 21.129 1.00 21.56 112 GLY A O 1
ATOM 874 N N . GLN A 1 113 ? 13.906 -2.401 23.134 1.00 22.22 113 GLN A N 1
ATOM 875 C CA . GLN A 1 113 ? 15.199 -2.055 22.539 1.00 22.69 113 GLN A CA 1
ATOM 876 C C . GLN A 1 113 ? 15.825 -3.243 21.817 1.00 24.37 113 GLN A C 1
ATOM 877 O O . GLN A 1 113 ? 16.481 -3.067 20.791 1.00 25.28 113 GLN A O 1
ATOM 883 N N . ARG A 1 114 ? 15.770 -4.413 22.441 1.00 23.52 114 ARG A N 1
ATOM 884 C CA . ARG A 1 114 ? 16.390 -5.624 21.894 1.00 27.65 114 ARG A CA 1
ATOM 885 C C . ARG A 1 114 ? 15.749 -5.989 20.543 1.00 27.98 114 ARG A C 1
ATOM 886 O O . ARG A 1 114 ? 16.430 -6.347 19.578 1.00 28.61 114 ARG A O 1
ATOM 894 N N . LYS A 1 115 ? 14.448 -5.766 20.433 1.00 27.39 115 LYS A N 1
ATOM 895 C CA . LYS A 1 115 ? 13.765 -5.945 19.157 1.00 31.42 115 LYS A CA 1
ATOM 896 C C . LYS A 1 115 ? 14.215 -4.989 18.051 1.00 32.98 115 LYS A C 1
ATOM 897 O O . LYS A 1 115 ? 14.321 -5.374 16.879 1.00 34.39 115 LYS A O 1
ATOM 903 N N . ASP A 1 116 ? 14.463 -3.734 18.411 1.00 35.55 116 ASP A N 1
ATOM 904 C CA . ASP A 1 116 ? 15.061 -2.798 17.466 1.00 37.23 116 ASP A CA 1
ATOM 905 C C . ASP A 1 116 ? 16.432 -3.222 16.979 1.00 39.63 116 ASP A C 1
ATOM 906 O O . ASP A 1 116 ? 16.825 -2.855 15.878 1.00 41.45 116 ASP A O 1
ATOM 911 N N . ALA A 1 117 ? 17.154 -3.976 17.799 1.00 41.48 117 ALA A N 1
ATOM 912 C CA . ALA A 1 117 ? 18.475 -4.450 17.421 1.00 43.56 117 ALA A CA 1
ATOM 913 C C . ALA A 1 117 ? 18.442 -5.385 16.210 1.00 45.36 117 ALA A C 1
ATOM 914 O O . ALA A 1 117 ? 19.471 -5.614 15.580 1.00 47.68 117 ALA A O 1
ATOM 916 N N . ASP A 1 118 ? 17.286 -5.986 15.940 1.00 44.83 118 ASP A N 1
ATOM 917 C CA . ASP A 1 118 ? 17.083 -6.809 14.750 1.00 44.18 118 ASP A CA 1
ATOM 918 C C . ASP A 1 118 ? 15.826 -6.297 14.045 1.00 42.57 118 ASP A C 1
ATOM 919 O O . ASP A 1 118 ? 14.733 -6.858 14.179 1.00 39.80 118 ASP A O 1
ATOM 924 N N . PHE A 1 119 ? 15.971 -5.161 13.370 1.00 41.51 119 PHE A N 1
ATOM 925 C CA . PHE A 1 119 ? 14.805 -4.370 12.991 1.00 40.70 119 PHE A CA 1
ATOM 926 C C . PHE A 1 119 ? 13.916 -5.051 11.949 1.00 39.24 119 PHE A C 1
ATOM 927 O O . PHE A 1 119 ? 14.426 -5.517 10.937 1.00 39.77 119 PHE A O 1
ATOM 935 N N . LYS A 1 120 ? 12.607 -5.112 12.201 1.00 36.88 120 LYS A N 1
ATOM 936 C CA . LYS A 1 120 ? 11.623 -5.483 11.181 1.00 36.75 120 LYS A CA 1
ATOM 937 C C . LYS A 1 120 ? 10.551 -4.406 11.103 1.00 36.11 120 LYS A C 1
ATOM 938 O O . LYS A 1 120 ? 10.059 -3.949 12.132 1.00 35.46 120 LYS A O 1
ATOM 944 N N . GLN A 1 121 ? 10.197 -3.997 9.889 1.00 32.39 121 GLN A N 1
ATOM 945 C CA . GLN A 1 121 ? 9.051 -3.124 9.662 1.00 30.50 121 GLN A CA 1
ATOM 946 C C . GLN A 1 121 ? 7.756 -3.743 10.175 1.00 32.93 121 GLN A C 1
ATOM 947 O O . GLN A 1 121 ? 7.428 -4.873 9.812 1.00 31.79 121 GLN A O 1
ATOM 953 N N . PRO A 1 122 ? 6.969 -2.982 10.952 1.00 32.18 122 PRO A N 1
ATOM 954 C CA . PRO A 1 122 ? 5.673 -3.492 11.386 1.00 31.24 122 PRO A CA 1
ATOM 955 C C . PRO A 1 122 ? 4.813 -3.853 10.187 1.00 33.42 122 PRO A C 1
ATOM 956 O O . PRO A 1 122 ? 4.707 -3.044 9.271 1.00 32.96 122 PRO A O 1
ATOM 960 N N . GLU A 1 123 ? 4.086 -4.965 10.251 1.00 34.52 123 GLU A N 1
ATOM 961 C CA . GLU A 1 123 ? 3.166 -5.297 9.172 1.00 34.52 123 GLU A CA 1
ATOM 962 C C . GLU A 1 123 ? 1.839 -4.567 9.339 1.00 33.59 123 GLU A C 1
ATOM 963 O O . GLU A 1 123 ? 1.280 -4.032 8.372 1.00 33.11 123 GLU A O 1
ATOM 969 N N . THR A 1 124 ? 1.391 -4.420 10.583 1.00 31.96 124 THR A N 1
ATOM 970 C CA . THR A 1 124 ? 0.094 -3.788 10.826 1.00 31.39 124 THR A CA 1
ATOM 971 C C . THR A 1 124 ? 0.216 -2.620 11.824 1.00 31.64 124 THR A C 1
ATOM 972 O O . THR A 1 124 ? 1.226 -2.514 12.511 1.00 27.55 124 THR A O 1
ATOM 976 N N . ARG A 1 125 ? -0.846 -1.832 11.982 1.00 29.58 125 ARG A N 1
ATOM 977 C CA . ARG A 1 125 ? -0.894 -0.808 13.022 1.00 31.14 125 ARG A CA 1
ATOM 978 C C . ARG A 1 125 ? -0.963 -1.431 14.406 1.00 30.86 125 ARG A C 1
ATOM 979 O O . ARG A 1 125 ? -0.477 -0.859 15.375 1.00 26.52 125 ARG A O 1
ATOM 987 N N . LYS A 1 126 ? -1.584 -2.601 14.505 1.00 29.06 126 LYS A N 1
ATOM 988 C CA . LYS A 1 126 ? -1.525 -3.360 15.753 1.00 30.89 126 LYS A CA 1
ATOM 989 C C . LYS A 1 126 ? -0.089 -3.674 16.148 1.00 30.25 126 LYS A C 1
ATOM 990 O O . LYS A 1 126 ? 0.277 -3.580 17.333 1.00 27.22 126 LYS A O 1
ATOM 996 N N . ASP A 1 127 ? 0.692 -4.135 15.173 1.00 27.07 127 ASP A N 1
ATOM 997 C CA . ASP A 1 127 ? 2.100 -4.434 15.422 1.00 28.73 127 ASP A CA 1
ATOM 998 C C . ASP A 1 127 ? 2.806 -3.156 15.880 1.00 27.23 127 ASP A C 1
ATOM 999 O O . ASP A 1 127 ? 3.634 -3.170 16.801 1.00 28.37 127 ASP A O 1
ATOM 1004 N N . LEU A 1 128 ? 2.523 -2.066 15.181 1.00 25.50 128 LEU A N 1
ATOM 1005 C CA . LEU A 1 128 ? 3.209 -0.814 15.483 1.00 24.81 128 LEU A CA 1
ATOM 1006 C C . LEU A 1 128 ? 2.790 -0.335 16.874 1.00 24.89 128 LEU A C 1
ATOM 1007 O O . LEU A 1 128 ? 3.612 0.184 17.628 1.00 24.98 128 LEU A O 1
ATOM 1012 N N . GLU A 1 129 ? 1.522 -0.535 17.222 1.00 26.12 129 GLU A N 1
ATOM 1013 C CA . GLU A 1 129 ? 1.044 -0.148 18.549 1.00 26.62 129 GLU A CA 1
ATOM 1014 C C . GLU A 1 129 ? 1.685 -0.951 19.698 1.00 26.42 129 GLU A C 1
ATOM 1015 O O . GLU A 1 129 ? 1.998 -0.415 20.766 1.00 21.79 129 GLU A O 1
ATOM 1021 N N . GLU A 1 130 ? 1.894 -2.249 19.510 1.00 25.86 130 GLU A N 1
ATOM 1022 C CA . GLU A 1 130 ? 2.570 -3.054 20.541 1.00 24.65 130 GLU A CA 1
ATOM 1023 C C . GLU A 1 130 ? 3.997 -2.556 20.720 1.00 22.60 130 GLU A C 1
ATOM 1024 O O . GLU A 1 130 ? 4.504 -2.420 21.838 1.00 19.40 130 GLU A O 1
ATOM 1030 N N . TYR A 1 131 ? 4.648 -2.261 19.608 1.00 19.41 131 TYR A N 1
ATOM 1031 C CA . TYR A 1 131 ? 6.039 -1.821 19.682 1.00 20.90 131 TYR A CA 1
ATOM 1032 C C . TYR A 1 131 ? 6.133 -0.476 20.417 1.00 23.02 131 TYR A C 1
ATOM 1033 O O . TYR A 1 131 ? 7.018 -0.289 21.266 1.00 24.79 131 TYR A O 1
ATOM 1042 N N . CYS A 1 132 ? 5.195 0.431 20.134 1.00 21.46 132 CYS A N 1
ATOM 1043 C CA . CYS A 1 132 ? 5.196 1.751 20.783 1.00 19.07 132 CYS A CA 1
ATOM 1044 C C . CYS A 1 132 ? 4.999 1.582 22.270 1.00 20.45 132 CYS A C 1
ATOM 1045 O O . CYS A 1 132 ? 5.554 2.366 23.023 1.00 20.65 132 CYS A O 1
ATOM 1048 N N . TYR A 1 133 ? 4.298 0.533 22.709 1.00 17.48 133 TYR A N 1
ATOM 1049 C CA . TYR A 1 133 ? 4.187 0.303 24.161 1.00 19.71 133 TYR A CA 1
ATOM 1050 C C . TYR A 1 133 ? 5.583 0.002 24.695 1.00 20.43 133 TYR A C 1
ATOM 1051 O O . TYR A 1 133 ? 6.033 0.556 25.708 1.00 20.22 133 TYR A O 1
ATOM 1060 N N . TYR A 1 134 ? 6.230 -0.990 24.102 1.00 20.55 134 TYR A N 1
ATOM 1061 C CA . TYR A 1 134 ? 7.477 -1.465 24.695 1.00 19.11 134 TYR A CA 1
ATOM 1062 C C . TYR A 1 134 ? 8.524 -0.360 24.813 1.00 21.72 134 TYR A C 1
ATOM 1063 O O . TYR A 1 134 ? 9.250 -0.302 25.813 1.00 23.87 134 TYR A O 1
ATOM 1072 N N . VAL A 1 135 ? 8.612 0.519 23.822 1.00 20.27 135 VAL A N 1
ATOM 1073 C CA . VAL A 1 135 ? 9.667 1.532 23.904 1.00 18.71 135 VAL A CA 1
ATOM 1074 C C . VAL A 1 135 ? 9.195 2.900 24.373 1.00 20.35 135 VAL A C 1
ATOM 1075 O O . VAL A 1 135 ? 10.000 3.823 24.459 1.00 21.38 135 VAL A O 1
ATOM 1079 N N . ALA A 1 136 ? 7.895 3.109 24.534 1.00 15.22 136 ALA A N 1
ATOM 1080 C CA . ALA A 1 136 ? 7.461 4.464 24.830 1.00 16.18 136 ALA A CA 1
ATOM 1081 C C . ALA A 1 136 ? 6.347 4.492 25.851 1.00 16.80 136 ALA A C 1
ATOM 1082 O O . ALA A 1 136 ? 6.419 5.215 26.849 1.00 16.64 136 ALA A O 1
ATOM 1084 N N . GLY A 1 137 ? 5.337 3.648 25.651 1.00 17.23 137 GLY A N 1
ATOM 1085 C CA . GLY A 1 137 ? 4.295 3.500 26.675 1.00 16.37 137 GLY A CA 1
ATOM 1086 C C . GLY A 1 137 ? 4.860 2.995 27.998 1.00 17.32 137 GLY A C 1
ATOM 1087 O O . GLY A 1 137 ? 4.431 3.426 29.081 1.00 14.41 137 GLY A O 1
ATOM 1088 N N . SER A 1 138 ? 5.922 2.192 27.922 1.00 16.25 138 SER A N 1
ATOM 1089 C CA . SER A 1 138 ? 6.574 1.721 29.139 1.00 17.15 138 SER A CA 1
ATOM 1090 C C . SER A 1 138 ? 7.146 2.869 29.968 1.00 17.32 138 SER A C 1
ATOM 1091 O O . SER A 1 138 ? 7.170 2.807 31.213 1.00 16.50 138 SER A O 1
ATOM 1094 N N . VAL A 1 139 ? 7.705 3.853 29.277 1.00 14.70 139 VAL A N 1
ATOM 1095 C CA . VAL A 1 139 ? 8.245 5.045 29.948 1.00 16.61 139 VAL A CA 1
ATOM 1096 C C . VAL A 1 139 ? 7.165 5.756 30.767 1.00 15.27 139 VAL A C 1
ATOM 1097 O O . VAL A 1 139 ? 7.369 6.164 31.906 1.00 14.20 139 VAL A O 1
ATOM 1101 N N . GLY A 1 140 ? 5.982 5.881 30.205 1.00 16.82 140 GLY A N 1
ATOM 1102 C CA . GLY A 1 140 ? 4.855 6.411 30.984 1.00 16.25 140 GLY A CA 1
ATOM 1103 C C . GLY A 1 140 ? 4.637 5.625 32.263 1.00 16.67 140 GLY A C 1
ATOM 1104 O O . GLY A 1 140 ? 4.440 6.194 33.346 1.00 14.73 140 GLY A O 1
ATOM 1105 N N . LEU A 1 141 ? 4.703 4.299 32.151 1.00 15.96 141 LEU A N 1
ATOM 1106 C CA . LEU A 1 141 ? 4.530 3.478 33.333 1.00 16.45 141 LEU A CA 1
ATOM 1107 C C . LEU A 1 141 ? 5.654 3.601 34.341 1.00 16.77 141 LEU A C 1
ATOM 1108 O O . LEU A 1 141 ? 5.421 3.468 35.545 1.00 17.15 141 LEU A O 1
ATOM 1113 N N . MET A 1 142 ? 6.897 3.727 33.867 1.00 16.75 142 MET A N 1
ATOM 1114 C CA . MET A 1 142 ? 7.993 4.005 34.785 1.00 16.59 142 MET A CA 1
ATOM 1115 C C . MET A 1 142 ? 7.739 5.248 35.619 1.00 17.35 142 MET A C 1
ATOM 1116 O O . MET A 1 142 ? 8.065 5.271 36.816 1.00 18.77 142 MET A O 1
ATOM 1121 N N . LEU A 1 143 ? 7.264 6.307 34.963 1.00 16.57 143 LEU A N 1
ATOM 1122 C CA . LEU A 1 143 ? 7.062 7.606 35.615 1.00 17.10 143 LEU A CA 1
ATOM 1123 C C . LEU A 1 143 ? 5.790 7.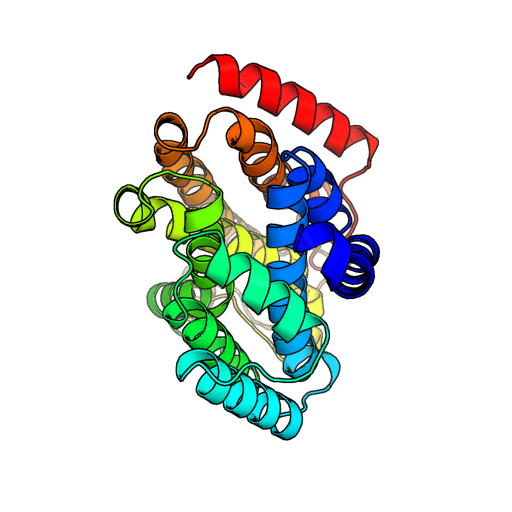778 36.442 1.00 19.19 143 LEU A C 1
ATOM 1124 O O . LEU A 1 143 ? 5.700 8.685 37.284 1.00 19.24 143 LEU A O 1
ATOM 1129 N N . LEU A 1 144 ? 4.779 6.961 36.182 1.00 16.77 144 LEU A N 1
ATOM 1130 C CA . LEU A 1 144 ? 3.482 7.194 36.812 1.00 16.51 144 LEU A CA 1
ATOM 1131 C C . LEU A 1 144 ? 3.552 7.324 38.335 1.00 17.33 144 LEU A C 1
ATOM 1132 O O . LEU A 1 144 ? 2.836 8.135 38.922 1.00 17.86 144 LEU A O 1
ATOM 1137 N N . PRO A 1 145 ? 4.372 6.495 39.003 1.00 18.82 145 PRO A N 1
ATOM 1138 C CA . PRO A 1 145 ? 4.329 6.574 40.454 1.00 18.13 145 PRO A CA 1
ATOM 1139 C C . PRO A 1 145 ? 4.891 7.898 40.965 1.00 19.45 145 PRO A C 1
ATOM 1140 O O . PRO A 1 145 ? 4.670 8.250 42.122 1.00 22.01 145 PRO A O 1
ATOM 1144 N N . LEU A 1 146 ? 5.592 8.640 40.120 1.00 15.76 146 LEU A N 1
ATOM 1145 C CA . LEU A 1 146 ? 5.999 9.993 40.526 1.00 21.29 146 LEU A CA 1
ATOM 1146 C C . LEU A 1 146 ? 4.902 11.042 40.420 1.00 19.55 146 LEU A C 1
ATOM 1147 O O . LEU A 1 146 ? 5.103 12.192 40.831 1.00 18.13 146 LEU A O 1
ATOM 1152 N N . LEU A 1 147 ? 3.838 10.697 39.693 1.00 20.48 147 LEU A N 1
ATOM 1153 C CA . LEU A 1 147 ? 2.897 11.693 39.184 1.00 17.29 147 LEU A CA 1
ATOM 1154 C C . LEU A 1 147 ? 1.488 11.580 39.748 1.00 20.01 147 LEU A C 1
ATOM 1155 O O . LEU A 1 147 ? 0.661 12.451 39.524 1.00 16.53 147 LEU A O 1
ATOM 1160 N N . THR A 1 148 ? 1.165 10.453 40.369 1.00 20.03 148 THR A N 1
ATOM 1161 C CA . THR A 1 148 ? -0.197 10.205 40.805 1.00 23.07 148 THR A CA 1
ATOM 1162 C C . THR A 1 148 ? -0.114 9.361 42.074 1.00 24.22 148 THR A C 1
ATOM 1163 O O . THR A 1 148 ? 0.810 8.563 42.212 1.00 22.63 148 THR A O 1
ATOM 1167 N N . GLU A 1 149 ? -1.144 9.451 42.916 1.00 28.20 149 GLU A N 1
ATOM 1168 C CA . GLU A 1 149 ? -1.229 8.662 44.134 1.00 28.18 149 GLU A CA 1
ATOM 1169 C C . GLU A 1 149 ? -1.388 7.179 43.827 1.00 28.94 149 GLU A C 1
ATOM 1170 O O . GLU A 1 149 ? -0.780 6.352 44.487 1.00 30.12 149 GLU A O 1
ATOM 1176 N N . ARG A 1 150 ? -2.154 6.826 42.801 1.00 26.24 150 ARG A N 1
ATOM 1177 C CA . ARG A 1 150 ? -2.272 5.404 42.450 1.00 27.75 150 ARG A CA 1
ATOM 1178 C C . ARG A 1 150 ? -2.106 5.232 40.959 1.00 24.09 150 ARG A C 1
ATOM 1179 O O . ARG A 1 150 ? -3.041 5.467 40.195 1.00 22.13 150 ARG A O 1
ATOM 1187 N N . PRO A 1 151 ? -0.890 4.855 40.537 1.00 24.40 151 PRO A N 1
ATOM 1188 C CA . PRO A 1 151 ? -0.655 4.589 39.130 1.00 23.49 151 PRO A CA 1
ATOM 1189 C C . PRO A 1 151 ? -1.655 3.661 38.441 1.00 21.31 151 PRO A C 1
ATOM 1190 O O . PRO A 1 151 ? -1.965 3.872 37.267 1.00 18.97 151 PRO A O 1
ATOM 1194 N N . ALA A 1 152 ? -2.116 2.615 39.126 1.00 22.13 152 ALA A N 1
ATOM 1195 C CA . ALA A 1 152 ? -3.074 1.685 38.514 1.00 24.36 152 ALA A CA 1
ATOM 1196 C C . ALA A 1 152 ? -4.330 2.352 37.954 1.00 23.60 152 ALA A C 1
ATOM 1197 O O . ALA A 1 152 ? -4.832 1.935 36.901 1.00 23.99 152 ALA A O 1
ATOM 1199 N N . ASP A 1 153 ? -4.709 3.485 38.536 1.00 23.80 153 ASP A N 1
ATOM 1200 C CA . ASP A 1 153 ? -5.907 4.232 38.106 1.00 25.42 153 ASP A CA 1
ATOM 1201 C C . ASP A 1 153 ? -5.821 4.706 36.656 1.00 22.93 153 ASP A C 1
ATOM 1202 O O . ASP A 1 153 ? -6.831 4.869 35.969 1.00 21.46 153 ASP A O 1
ATOM 1207 N N . ILE A 1 154 ? -4.617 5.026 36.197 1.00 20.36 154 ILE A N 1
ATOM 1208 C CA . ILE A 1 154 ? -4.514 5.680 34.903 1.00 19.31 154 ILE A CA 1
ATOM 1209 C C . ILE A 1 154 ? -3.442 5.079 34.007 1.00 19.58 154 ILE A C 1
ATOM 1210 O O . ILE A 1 154 ? -2.787 5.788 33.246 1.00 16.93 154 ILE A O 1
ATOM 1215 N N . VAL A 1 155 ? -3.253 3.767 34.073 1.00 19.26 155 VAL A N 1
ATOM 1216 C CA . VAL A 1 155 ? -2.252 3.161 33.196 1.00 21.62 155 VAL A CA 1
ATOM 1217 C C . VAL A 1 155 ? -2.652 3.322 31.729 1.00 19.73 155 VAL A C 1
ATOM 1218 O O . VAL A 1 155 ? -1.795 3.454 30.857 1.00 17.28 155 VAL A O 1
ATOM 1222 N N . VAL A 1 156 ? -3.942 3.218 31.441 1.00 18.04 156 VAL A N 1
ATOM 1223 C CA . VAL A 1 156 ? -4.407 3.269 30.057 1.00 19.46 156 VAL A CA 1
ATOM 1224 C C . VAL A 1 156 ? -4.076 4.604 29.363 1.00 18.46 156 VAL A C 1
ATOM 1225 O O . VAL A 1 156 ? -3.474 4.620 28.288 1.00 20.37 156 VAL A O 1
ATOM 1229 N N . PRO A 1 157 ? -4.471 5.730 29.967 1.00 16.43 157 PRO A N 1
ATOM 1230 C CA . PRO A 1 157 ? -4.113 6.997 29.344 1.00 19.25 157 PRO A CA 1
ATOM 1231 C C . PRO A 1 157 ? -2.622 7.293 29.367 1.00 16.51 157 PRO A C 1
ATOM 1232 O O . PRO A 1 157 ? -2.129 7.960 28.476 1.00 19.03 157 PRO A O 1
ATOM 1236 N N . ALA A 1 158 ? -1.900 6.768 30.349 1.00 16.84 158 ALA A N 1
ATOM 1237 C CA . ALA A 1 158 ? -0.465 6.968 30.391 1.00 16.58 158 ALA A CA 1
ATOM 1238 C C . ALA A 1 158 ? 0.163 6.282 29.199 1.00 18.40 158 ALA A C 1
ATOM 1239 O O . ALA A 1 158 ? 1.021 6.844 28.520 1.00 19.47 158 ALA A O 1
ATOM 1241 N N . LYS A 1 159 ? -0.249 5.042 28.944 1.00 19.27 159 LYS A N 1
ATOM 1242 C CA . LYS A 1 159 ? 0.287 4.309 27.808 1.00 20.10 159 LYS A CA 1
ATOM 1243 C C . LYS A 1 159 ? -0.061 5.011 26.514 1.00 19.39 159 LYS A C 1
ATOM 1244 O O . LYS A 1 159 ? 0.715 4.974 25.576 1.00 17.83 159 LYS A O 1
ATOM 1250 N N . LYS A 1 160 ? -1.244 5.605 26.438 1.00 17.69 160 LYS A N 1
ATOM 1251 C CA . LYS A 1 160 ? -1.607 6.372 25.244 1.00 15.18 160 LYS A CA 1
ATOM 1252 C C . LYS A 1 160 ? -0.673 7.575 24.995 1.00 15.00 160 LYS A C 1
ATOM 1253 O O . LYS A 1 160 ? -0.423 7.936 23.836 1.00 14.42 160 LYS A O 1
ATOM 1259 N N . LEU A 1 161 ? -0.256 8.277 26.047 1.00 11.72 161 LEU A N 1
ATOM 1260 C CA . LEU A 1 161 ? 0.580 9.468 25.833 1.00 13.13 161 LEU A CA 1
ATOM 1261 C C . LEU A 1 161 ? 1.956 9.021 25.297 1.00 13.78 161 LEU A C 1
ATOM 1262 O O . LEU A 1 161 ? 2.570 9.663 24.436 1.00 14.91 161 LEU A O 1
ATOM 1267 N N . GLY A 1 162 ? 2.468 7.931 25.846 1.00 15.60 162 GLY A N 1
ATOM 1268 C CA . GLY A 1 162 ? 3.748 7.374 25.356 1.00 16.99 162 GLY A CA 1
ATOM 1269 C C . GLY A 1 162 ? 3.640 6.931 23.904 1.00 16.88 162 GLY A C 1
ATOM 1270 O O . GLY A 1 162 ? 4.512 7.201 23.078 1.00 15.96 162 GLY A O 1
ATOM 1271 N N . GLU A 1 163 ? 2.537 6.275 23.567 1.00 16.01 163 GLU A N 1
ATOM 1272 C CA . GLU A 1 163 ? 2.259 5.976 22.178 1.00 13.49 163 GLU A CA 1
ATOM 1273 C C . GLU A 1 163 ? 2.141 7.203 21.264 1.00 15.04 163 GLU A C 1
ATOM 1274 O O . GLU A 1 163 ? 2.674 7.203 20.153 1.00 16.46 163 GLU A O 1
ATOM 1280 N N . ALA A 1 164 ? 1.409 8.225 21.694 1.00 13.92 164 ALA A N 1
ATOM 1281 C CA . ALA A 1 164 ? 1.284 9.438 20.884 1.00 16.60 164 ALA A CA 1
ATOM 1282 C C . ALA A 1 164 ? 2.683 10.013 20.606 1.00 17.50 164 ALA A C 1
ATOM 1283 O O . ALA A 1 164 ? 2.951 10.554 19.527 1.00 16.10 164 ALA A O 1
ATOM 1285 N N . MET A 1 165 ? 3.504 10.082 21.647 1.00 15.39 165 MET A N 1
ATOM 1286 C CA . MET A 1 165 ? 4.850 10.630 21.479 1.00 15.86 165 MET A CA 1
ATOM 1287 C C . MET A 1 165 ? 5.727 9.801 20.538 1.00 16.47 165 MET A C 1
ATOM 1288 O O . MET A 1 165 ? 6.513 10.350 19.743 1.00 16.60 165 MET A O 1
ATOM 1293 N N . GLN A 1 166 ? 5.645 8.483 20.657 1.00 15.83 166 GLN A N 1
ATOM 1294 C CA . GLN A 1 166 ? 6.473 7.613 19.820 1.00 18.60 166 GLN A CA 1
ATOM 1295 C C . GLN A 1 166 ? 6.014 7.773 18.358 1.00 19.30 166 GLN A C 1
ATOM 1296 O O . GLN A 1 166 ? 6.857 7.801 17.473 1.00 15.72 166 GLN A O 1
ATOM 1302 N N . LEU A 1 167 ? 4.705 7.817 18.111 1.00 15.19 167 LEU A N 1
ATOM 1303 C CA . LEU A 1 167 ? 4.188 8.073 16.749 1.00 15.86 167 LEU A CA 1
ATOM 1304 C C . LEU A 1 167 ? 4.687 9.406 16.200 1.00 17.47 167 LEU A C 1
ATOM 1305 O O . LEU A 1 167 ? 4.988 9.537 15.015 1.00 17.45 167 LEU A O 1
ATOM 1310 N N . THR A 1 168 ? 4.681 10.429 17.050 1.00 14.30 168 THR A N 1
ATOM 1311 C CA . THR A 1 168 ? 5.225 11.737 16.667 1.00 16.78 168 THR A CA 1
ATOM 1312 C C . THR A 1 168 ? 6.706 11.623 16.290 1.00 17.68 168 THR A C 1
ATOM 1313 O O . THR A 1 168 ? 7.156 12.168 15.273 1.00 20.54 168 THR A O 1
ATOM 1317 N N . ASN A 1 169 ? 7.470 10.896 17.096 1.00 18.01 169 ASN A N 1
ATOM 1318 C CA . ASN A 1 169 ? 8.891 10.673 16.790 1.00 18.71 169 ASN A CA 1
ATOM 1319 C C . ASN A 1 169 ? 9.108 9.985 15.435 1.00 21.38 169 ASN A C 1
ATOM 1320 O O . ASN A 1 169 ? 9.978 10.382 14.628 1.00 16.51 169 ASN A O 1
ATOM 1325 N N . ILE A 1 170 ? 8.244 9.012 15.162 1.00 17.17 170 ILE A N 1
ATOM 1326 C CA . ILE A 1 170 ? 8.259 8.271 13.905 1.00 19.16 170 ILE A CA 1
ATOM 1327 C C . ILE A 1 170 ? 7.995 9.206 12.708 1.00 19.27 170 ILE A C 1
ATOM 1328 O O . ILE A 1 170 ? 8.727 9.210 11.696 1.00 21.05 170 ILE A O 1
ATOM 1333 N N . LEU A 1 171 ? 6.976 10.042 12.864 1.00 18.59 171 LEU A N 1
ATOM 1334 C CA . LEU A 1 171 ? 6.509 10.941 11.809 1.00 19.28 171 LEU A CA 1
ATOM 1335 C C . LEU A 1 171 ? 7.507 12.060 11.584 1.00 21.69 171 LEU A C 1
ATOM 1336 O O . LEU A 1 171 ? 7.651 12.595 10.478 1.00 23.78 171 LEU A O 1
ATOM 1341 N N . ARG A 1 172 ? 8.233 12.401 12.637 1.00 20.06 172 ARG A N 1
ATOM 1342 C CA . ARG A 1 172 ? 9.241 13.453 12.530 1.00 21.56 172 ARG A CA 1
ATOM 1343 C C . ARG A 1 172 ? 10.443 12.954 11.727 1.00 21.18 172 ARG A C 1
ATOM 1344 O O . ARG A 1 172 ? 11.115 13.743 11.052 1.00 25.47 172 ARG A O 1
ATOM 1352 N N . ASP A 1 173 ? 10.741 11.661 11.792 1.00 21.84 173 ASP A N 1
ATOM 1353 C CA . ASP A 1 173 ? 12.076 11.187 11.432 1.00 22.11 173 ASP A CA 1
ATOM 1354 C C . ASP A 1 173 ? 12.037 10.197 10.260 1.00 24.76 173 ASP A C 1
ATOM 1355 O O . ASP A 1 173 ? 12.971 9.411 10.073 1.00 24.35 173 ASP A O 1
ATOM 1360 N N . VAL A 1 174 ? 10.995 10.247 9.437 1.00 23.43 174 VAL A N 1
ATOM 1361 C CA . VAL A 1 174 ? 10.850 9.234 8.400 1.00 25.25 174 VAL A CA 1
ATOM 1362 C C . VAL A 1 174 ? 12.112 9.108 7.526 1.00 26.58 174 VAL A C 1
ATOM 1363 O O . VAL A 1 174 ? 12.594 8.003 7.261 1.00 25.92 174 VAL A O 1
ATOM 1367 N N . GLY A 1 175 ? 12.662 10.234 7.089 1.00 28.72 175 GLY A N 1
ATOM 1368 C CA . GLY A 1 175 ? 13.787 10.190 6.147 1.00 29.50 175 GLY A CA 1
ATOM 1369 C C . GLY A 1 175 ? 15.082 9.658 6.735 1.00 28.95 175 GLY A C 1
ATOM 1370 O O . GLY A 1 175 ? 15.744 8.802 6.128 1.00 29.23 175 GLY A O 1
ATOM 1371 N N . GLU A 1 176 ? 15.461 10.195 7.892 1.00 29.38 176 GLU A N 1
ATOM 1372 C CA . GLU A 1 176 ? 16.657 9.761 8.625 1.00 32.06 176 GLU A CA 1
ATOM 1373 C C . GLU A 1 176 ? 16.533 8.282 8.988 1.00 31.07 176 GLU A C 1
ATOM 1374 O O . GLU A 1 176 ? 17.488 7.516 8.817 1.00 29.59 176 GLU A O 1
ATOM 1380 N N . ASP A 1 177 ? 15.332 7.856 9.375 1.00 28.67 177 ASP A N 1
ATOM 1381 C CA . ASP A 1 177 ? 15.113 6.436 9.714 1.00 29.80 177 ASP A CA 1
ATOM 1382 C C . ASP A 1 177 ? 15.379 5.542 8.496 1.00 31.84 177 ASP A C 1
ATOM 1383 O O . ASP A 1 177 ? 16.123 4.557 8.575 1.00 28.85 177 ASP A O 1
ATOM 1388 N N . TYR A 1 178 ? 14.751 5.884 7.374 1.00 32.08 178 TYR A N 1
ATOM 1389 C CA . TYR A 1 178 ? 14.900 5.076 6.170 1.00 35.36 178 TYR A CA 1
ATOM 1390 C C . TYR A 1 178 ? 16.366 4.977 5.766 1.00 37.93 178 TYR A C 1
ATOM 1391 O O . TYR A 1 178 ? 16.821 3.922 5.302 1.00 39.84 178 TYR A O 1
ATOM 1400 N N . GLN A 1 179 ? 17.072 6.101 5.859 1.00 39.15 179 GLN A N 1
ATOM 1401 C CA . GLN A 1 179 ? 18.501 6.152 5.550 1.00 42.27 179 GLN A CA 1
ATOM 1402 C C . GLN A 1 179 ? 19.235 5.092 6.346 1.00 42.93 179 GLN A C 1
ATOM 1403 O O . GLN A 1 179 ? 20.268 4.589 5.910 1.00 44.55 179 GLN A O 1
ATOM 1409 N N . MET A 1 180 ? 18.709 4.796 7.531 1.00 43.03 180 MET A N 1
ATOM 1410 C CA . MET A 1 180 ? 19.361 3.930 8.494 1.00 43.00 180 MET A CA 1
ATOM 1411 C C . MET A 1 180 ? 18.942 2.487 8.286 1.00 41.93 180 MET A C 1
ATOM 1412 O O . MET A 1 180 ? 19.397 1.607 9.006 1.00 42.40 180 MET A O 1
ATOM 1417 N N . GLY A 1 181 ? 18.046 2.255 7.336 1.00 40.35 181 GLY A N 1
ATOM 1418 C CA . GLY A 1 181 ? 17.479 0.926 7.140 1.00 41.13 181 GLY A CA 1
ATOM 1419 C C . GLY A 1 181 ? 16.215 0.614 7.926 1.00 40.93 181 GLY A C 1
ATOM 1420 O O . GLY A 1 181 ? 15.752 -0.538 7.965 1.00 40.29 181 GLY A O 1
ATOM 1421 N N . ARG A 1 182 ? 15.583 1.651 8.469 1.00 37.39 182 ARG A N 1
ATOM 1422 C CA . ARG A 1 182 ? 14.372 1.425 9.230 1.00 34.70 182 ARG A CA 1
ATOM 1423 C C . ARG A 1 182 ? 13.140 2.069 8.618 1.00 31.43 182 ARG A C 1
ATOM 1424 O O . ARG A 1 182 ? 13.120 3.271 8.354 1.00 28.50 182 ARG A O 1
ATOM 1432 N N . ILE A 1 183 ? 12.067 1.290 8.538 1.00 30.25 183 ILE A N 1
ATOM 1433 C CA . ILE A 1 183 ? 10.757 1.834 8.197 1.00 30.90 183 ILE A CA 1
ATOM 1434 C C . ILE A 1 183 ? 9.816 1.477 9.330 1.00 29.81 183 ILE A C 1
ATOM 1435 O O . ILE A 1 183 ? 9.566 0.298 9.566 1.00 30.46 183 ILE A O 1
ATOM 1440 N N . TYR A 1 184 ? 9.359 2.490 10.064 1.00 27.03 184 TYR A N 1
ATOM 1441 C CA . TYR A 1 184 ? 8.317 2.284 11.074 1.00 27.90 184 TYR A CA 1
ATOM 1442 C C . TYR A 1 184 ? 6.889 2.359 10.536 1.00 26.02 184 TYR A C 1
ATOM 1443 O O . TYR A 1 184 ? 5.948 1.859 11.149 1.00 27.32 184 TYR A O 1
ATOM 1452 N N . LEU A 1 185 ? 6.684 3.088 9.449 1.00 26.16 185 LEU A N 1
ATOM 1453 C CA . LEU A 1 185 ? 5.366 3.112 8.823 1.00 28.32 185 LEU A CA 1
ATOM 1454 C C . LEU A 1 185 ? 4.959 1.676 8.459 1.00 27.72 185 LEU A C 1
ATOM 1455 O O . LEU A 1 185 ? 5.820 0.850 8.163 1.00 28.32 185 LEU A O 1
ATOM 1460 N N . THR A 1 186 ? 3.678 1.356 8.600 1.00 26.68 186 THR A N 1
ATOM 1461 C CA . THR A 1 186 ? 3.261 -0.026 8.480 1.00 26.86 186 THR A CA 1
ATOM 1462 C C . THR A 1 186 ? 3.143 -0.454 7.021 1.00 29.90 186 THR A C 1
ATOM 1463 O O . THR A 1 186 ? 2.880 0.356 6.124 1.00 27.93 186 THR A O 1
ATOM 1467 N N . LYS A 1 187 ? 3.455 -1.719 6.774 1.00 31.23 187 LYS A N 1
ATOM 1468 C CA . LYS A 1 187 ? 3.179 -2.289 5.459 1.00 33.62 187 LYS A CA 1
ATOM 1469 C C . LYS A 1 187 ? 1.741 -2.075 5.001 1.00 34.97 187 LYS A C 1
ATOM 1470 O O . LYS A 1 187 ? 1.482 -1.654 3.872 1.00 37.36 187 LYS A O 1
ATOM 1476 N N . GLU A 1 188 ? 0.806 -2.238 5.924 1.00 36.33 188 GLU A N 1
ATOM 1477 C CA . GLU A 1 188 ? -0.594 -2.062 5.604 1.00 36.08 188 GLU A CA 1
ATOM 1478 C C . GLU A 1 188 ? -0.965 -0.632 5.230 1.00 37.82 188 GLU A C 1
ATOM 1479 O O . GLU A 1 188 ? -1.656 -0.407 4.230 1.00 35.03 188 GLU A O 1
ATOM 1485 N N . ASP A 1 189 ? -0.394 0.340 5.942 1.00 34.24 189 ASP A N 1
ATOM 1486 C CA . ASP A 1 189 ? -0.569 1.741 5.584 1.00 33.79 189 ASP A CA 1
ATOM 1487 C C . ASP A 1 189 ? 0.046 2.105 4.236 1.00 32.44 189 ASP A C 1
ATOM 1488 O O . ASP A 1 189 ? -0.580 2.794 3.436 1.00 30.71 189 ASP A O 1
ATOM 1493 N N . MET A 1 190 ? 1.277 1.667 4.000 1.00 32.80 190 MET A N 1
ATOM 1494 C CA . MET A 1 190 ? 1.942 1.920 2.726 1.00 36.23 190 MET A CA 1
ATOM 1495 C C . MET A 1 190 ? 1.114 1.413 1.545 1.00 38.32 190 MET A C 1
ATOM 1496 O O . MET A 1 190 ? 0.942 2.130 0.556 1.00 38.09 190 MET A O 1
ATOM 1501 N N . THR A 1 191 ? 0.519 0.234 1.714 1.00 39.27 191 THR A N 1
ATOM 1502 C CA . THR A 1 191 ? -0.413 -0.315 0.729 1.00 42.05 191 THR A CA 1
ATOM 1503 C C . THR A 1 191 ? -1.724 0.483 0.617 1.00 41.82 191 THR A C 1
ATOM 1504 O O . THR A 1 191 ? -2.133 0.844 -0.489 1.00 40.99 191 THR A O 1
ATOM 1508 N N . ARG A 1 192 ? -2.332 0.831 1.751 1.00 39.49 192 ARG A N 1
ATOM 1509 C CA . ARG A 1 192 ? -3.616 1.539 1.773 1.00 38.66 192 ARG A CA 1
ATOM 1510 C C . ARG A 1 192 ? -3.520 2.894 1.061 1.00 40.93 192 ARG A C 1
ATOM 1511 O O . ARG A 1 192 ? -4.424 3.272 0.300 1.00 43.25 192 ARG A O 1
ATOM 1519 N N . PHE A 1 193 ? -2.394 3.585 1.245 1.00 37.76 193 PHE A N 1
ATOM 1520 C CA . PHE A 1 193 ? -2.249 4.944 0.737 1.00 37.46 193 PHE A CA 1
ATOM 1521 C C . PHE A 1 193 ? -1.449 4.990 -0.565 1.00 37.57 193 PHE A C 1
ATOM 1522 O O . PHE A 1 193 ? -1.235 6.061 -1.123 1.00 39.43 193 PHE A O 1
ATOM 1530 N N . GLY A 1 194 ? -0.986 3.833 -1.025 1.00 37.45 194 GLY A N 1
ATOM 1531 C CA . GLY A 1 194 ? -0.187 3.754 -2.246 1.00 38.60 194 GLY A CA 1
ATOM 1532 C C . GLY A 1 194 ? 1.151 4.466 -2.153 1.00 38.01 194 GLY A C 1
ATOM 1533 O O . GLY A 1 194 ? 1.527 5.223 -3.047 1.00 35.39 194 GLY A O 1
ATOM 1534 N N . VAL A 1 195 ? 1.858 4.244 -1.047 1.00 37.87 195 VAL A N 1
ATOM 1535 C CA . VAL A 1 195 ? 3.218 4.746 -0.882 1.00 36.72 195 VAL A CA 1
ATOM 1536 C C . VAL A 1 195 ? 4.226 3.679 -1.276 1.00 37.90 195 VAL A C 1
ATOM 1537 O O . VAL A 1 195 ? 4.140 2.544 -0.830 1.00 36.09 195 VAL A O 1
ATOM 1541 N N . ALA A 1 196 ? 5.215 4.072 -2.068 1.00 41.78 196 ALA A N 1
ATOM 1542 C CA . ALA A 1 196 ? 6.319 3.184 -2.411 1.00 44.15 196 ALA A CA 1
ATOM 1543 C C . ALA A 1 196 ? 7.494 3.608 -1.559 1.00 44.48 196 ALA A C 1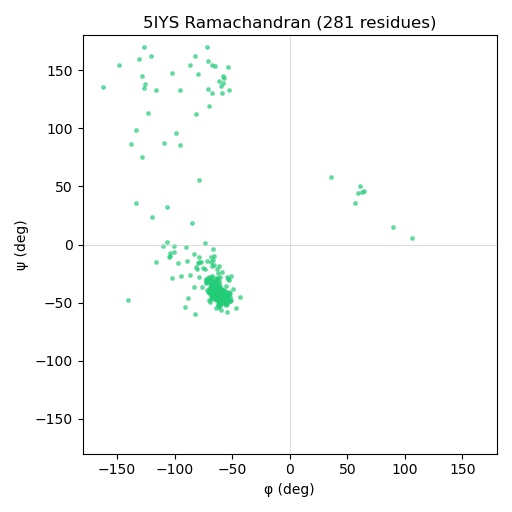
ATOM 1544 O O . ALA A 1 196 ? 7.622 4.793 -1.231 1.00 44.33 196 ALA A O 1
ATOM 1546 N N . THR A 1 197 ? 8.339 2.651 -1.186 1.00 44.30 197 THR A N 1
ATOM 1547 C CA . THR A 1 197 ? 9.363 2.959 -0.198 1.00 45.54 197 THR A CA 1
ATOM 1548 C C . THR A 1 197 ? 10.346 3.963 -0.790 1.00 45.06 197 THR A C 1
ATOM 1549 O O . THR A 1 197 ? 11.055 4.675 -0.079 1.00 44.46 197 THR A O 1
ATOM 1553 N N . THR A 1 198 ? 10.316 4.075 -2.111 1.00 45.09 198 THR A N 1
ATOM 1554 C CA . THR A 1 198 ? 11.157 5.029 -2.805 1.00 45.33 198 THR A CA 1
ATOM 1555 C C . THR A 1 198 ? 10.802 6.469 -2.435 1.00 43.19 198 THR A C 1
ATOM 1556 O O . THR A 1 198 ? 11.652 7.357 -2.414 1.00 42.47 198 THR A O 1
ATOM 1560 N N . MET A 1 199 ? 9.540 6.689 -2.095 1.00 42.27 199 MET A N 1
ATOM 1561 C CA . MET A 1 199 ? 9.090 8.019 -1.711 1.00 41.98 199 MET A CA 1
ATOM 1562 C C . MET A 1 199 ? 9.727 8.476 -0.391 1.00 41.02 199 MET A C 1
ATOM 1563 O O . MET A 1 199 ? 9.611 9.646 -0.014 1.00 39.91 199 MET A O 1
ATOM 1568 N N . LEU A 1 200 ? 10.349 7.539 0.322 1.00 39.36 200 LEU A N 1
ATOM 1569 C CA . LEU A 1 200 ? 10.811 7.779 1.687 1.00 40.11 200 LEU A CA 1
ATOM 1570 C C . LEU A 1 200 ? 12.169 8.465 1.692 1.00 41.22 200 LEU A C 1
ATOM 1571 O O . LEU A 1 200 ? 12.641 8.889 2.742 1.00 40.66 200 LEU A O 1
ATOM 1576 N N . LYS A 1 201 ? 12.786 8.588 0.522 1.00 43.55 201 LYS A N 1
ATOM 1577 C CA . LYS A 1 201 ? 14.115 9.200 0.446 1.00 45.50 201 LYS A CA 1
ATOM 1578 C C . LYS A 1 201 ? 14.100 10.602 -0.146 1.00 45.51 201 LYS A C 1
ATOM 1579 O O . LYS A 1 201 ? 15.143 11.249 -0.242 1.00 45.29 201 LYS A O 1
ATOM 1585 N N . GLU A 1 202 ? 12.907 11.097 -0.462 1.00 44.47 202 GLU A N 1
ATOM 1586 C CA . GLU A 1 202 ? 12.749 12.432 -1.036 1.00 44.51 202 GLU A CA 1
ATOM 1587 C C . GLU A 1 202 ? 12.744 13.544 0.014 1.00 43.86 202 GLU A C 1
ATOM 1588 O O . GLU A 1 202 ? 12.528 13.283 1.203 1.00 44.22 202 GLU A O 1
ATOM 1594 N N . LYS A 1 203 ? 12.970 14.781 -0.421 1.00 41.73 203 LYS A N 1
ATOM 1595 C CA . LYS A 1 203 ? 13.006 15.926 0.494 1.00 41.89 203 LYS A CA 1
ATOM 1596 C C . LYS A 1 203 ? 11.635 16.326 1.040 1.00 40.33 203 LYS A C 1
ATOM 1597 O O . LYS A 1 203 ? 11.499 16.643 2.225 1.00 39.24 203 LYS A O 1
ATOM 1603 N N . GLN A 1 204 ? 10.623 16.259 0.180 1.00 39.58 204 GLN A N 1
ATOM 1604 C CA . GLN A 1 204 ? 9.246 16.570 0.552 1.00 39.41 204 GLN A CA 1
ATOM 1605 C C . GLN A 1 204 ? 8.337 15.390 0.194 1.00 37.80 204 GLN A C 1
ATOM 1606 O O . GLN A 1 204 ? 8.557 14.699 -0.802 1.00 37.52 204 GLN A O 1
ATOM 1612 N N . ALA A 1 205 ? 7.405 15.066 1.088 1.00 35.97 205 ALA A N 1
ATOM 1613 C CA . ALA A 1 205 ? 6.485 13.956 0.856 1.00 33.76 205 ALA A CA 1
ATOM 1614 C C . ALA A 1 205 ? 5.647 14.152 -0.412 1.00 35.95 205 ALA A C 1
ATOM 1615 O O . ALA A 1 205 ? 5.009 15.187 -0.579 1.00 33.78 205 ALA A O 1
ATOM 1617 N N . GLN A 1 206 ? 5.514 13.086 -1.193 1.00 37.08 206 GLN A N 1
ATOM 1618 C CA . GLN A 1 206 ? 4.542 13.067 -2.280 1.00 40.73 206 GLN A CA 1
ATOM 1619 C C . GLN A 1 206 ? 3.132 12.966 -1.719 1.00 40.57 206 GLN A C 1
ATOM 1620 O O . GLN A 1 206 ? 2.935 12.730 -0.523 1.00 36.11 206 GLN A O 1
ATOM 1626 N N . THR A 1 207 ? 2.164 13.144 -2.610 1.00 39.17 207 THR A N 1
ATOM 1627 C CA . THR A 1 207 ? 0.765 13.264 -2.226 1.00 39.84 207 THR A CA 1
ATOM 1628 C C . THR A 1 207 ? 0.314 12.043 -1.447 1.00 37.34 207 THR A C 1
ATOM 1629 O O . THR A 1 207 ? -0.348 12.193 -0.425 1.00 36.75 207 THR A O 1
ATOM 1633 N N . GLN A 1 208 ? 0.679 10.859 -1.928 1.00 36.43 208 GLN A N 1
ATOM 1634 C CA . GLN A 1 208 ? 0.308 9.624 -1.264 1.00 35.48 208 GLN A CA 1
ATOM 1635 C C . GLN A 1 208 ? 0.899 9.558 0.151 1.00 32.29 208 GLN A C 1
ATOM 1636 O O . GLN A 1 208 ? 0.221 9.105 1.070 1.00 29.50 208 GLN A O 1
ATOM 1642 N N . LEU A 1 209 ? 2.170 9.935 0.293 1.00 29.86 209 LEU A N 1
ATOM 1643 C CA . LEU A 1 209 ? 2.830 9.896 1.612 1.00 30.03 209 LEU A CA 1
ATOM 1644 C C . LEU A 1 209 ? 2.285 10.955 2.570 1.00 28.57 209 LEU A C 1
ATOM 1645 O O . LEU A 1 209 ? 2.249 10.751 3.797 1.00 26.91 209 LEU A O 1
ATOM 1650 N N . VAL A 1 210 ? 1.789 12.063 2.027 1.00 25.23 210 VAL A N 1
ATOM 1651 C CA . VAL A 1 210 ? 1.146 13.063 2.873 1.00 27.63 210 VAL A CA 1
ATOM 1652 C C . VAL A 1 210 ? -0.146 12.506 3.466 1.00 29.11 210 VAL A C 1
ATOM 1653 O O . VAL A 1 210 ? -0.395 12.625 4.666 1.00 29.26 210 VAL A O 1
ATOM 1657 N N . ALA A 1 211 ? -0.901 11.784 2.640 1.00 29.78 211 ALA A N 1
ATOM 1658 C CA . ALA A 1 211 ? -2.116 11.116 3.087 1.00 27.80 211 ALA A CA 1
ATOM 1659 C C . ALA A 1 211 ? -1.828 10.197 4.267 1.00 27.78 211 ALA A C 1
ATOM 1660 O O . ALA A 1 211 ? -2.539 10.239 5.275 1.00 26.80 211 ALA A O 1
ATOM 1662 N N . LEU A 1 212 ? -0.835 9.325 4.097 1.00 26.27 212 LEU A N 1
ATOM 1663 C CA . LEU A 1 212 ? -0.445 8.367 5.115 1.00 26.09 212 LEU A CA 1
ATOM 1664 C C . LEU A 1 212 ? 0.044 9.073 6.383 1.00 25.56 212 LEU A C 1
ATOM 1665 O O . LEU A 1 212 ? -0.458 8.796 7.469 1.00 25.29 212 LEU A O 1
ATOM 1670 N N . TRP A 1 213 ? 0.982 10.002 6.214 1.00 25.33 213 TRP A N 1
ATOM 1671 C CA . TRP A 1 213 ? 1.471 10.859 7.283 1.00 23.60 213 TRP A CA 1
ATOM 1672 C C . TRP A 1 213 ? 0.311 11.437 8.095 1.00 24.59 213 TRP A C 1
ATOM 1673 O O . TRP A 1 213 ? 0.234 11.271 9.321 1.00 24.25 213 TRP A O 1
ATOM 1684 N N . GLU A 1 214 ? -0.612 12.083 7.406 1.00 21.63 214 GLU A N 1
ATOM 1685 C CA . GLU A 1 214 ? -1.745 12.703 8.072 1.00 24.68 214 GLU A CA 1
ATOM 1686 C C . GLU A 1 214 ? -2.673 11.708 8.744 1.00 23.06 214 GLU A C 1
ATOM 1687 O O . GLU A 1 214 ? -3.202 11.999 9.815 1.00 24.15 214 GLU A O 1
ATOM 1693 N N . SER A 1 215 ? -2.815 10.517 8.161 1.00 23.47 215 SER A N 1
ATOM 1694 C CA . SER A 1 215 ? -3.594 9.487 8.815 1.00 25.74 215 SER A CA 1
ATOM 1695 C C . SER A 1 215 ? -2.983 9.143 10.178 1.00 24.83 215 SER A C 1
ATOM 1696 O O . SER A 1 215 ? -3.700 8.897 11.152 1.00 25.00 215 SER A O 1
ATOM 1699 N N . LEU A 1 216 ? -1.681 8.890 10.171 1.00 23.70 216 LEU A N 1
ATOM 1700 C CA . LEU A 1 216 ? -0.991 8.525 11.415 1.00 22.84 216 LEU A CA 1
ATOM 1701 C C . LEU A 1 216 ? -0.932 9.715 12.379 1.00 23.28 216 LEU A C 1
ATOM 1702 O O . LEU A 1 216 ? -1.048 9.535 13.590 1.00 22.01 216 LEU A O 1
ATOM 1707 N N . ALA A 1 217 ? -0.810 10.934 11.855 1.00 21.86 217 ALA A N 1
ATOM 1708 C CA . ALA A 1 217 ? -0.781 12.118 12.710 1.00 23.70 217 ALA A CA 1
ATOM 1709 C C . ALA A 1 217 ? -2.109 12.323 13.431 1.00 24.46 217 ALA A C 1
ATOM 1710 O O . ALA A 1 217 ? -2.158 12.599 14.637 1.00 22.37 217 ALA A O 1
ATOM 1712 N N . LYS A 1 218 ? -3.188 12.077 12.703 1.00 22.92 218 LYS A N 1
ATOM 1713 C CA . LYS A 1 218 ? -4.517 12.129 13.297 1.00 24.52 218 LYS A CA 1
ATOM 1714 C C . LYS A 1 218 ? -4.627 11.111 14.429 1.00 23.93 218 LYS A C 1
ATOM 1715 O O . LYS A 1 218 ? -5.092 11.461 15.497 1.00 22.83 218 LYS A O 1
ATOM 1721 N N . GLN A 1 219 ? -4.134 9.892 14.225 1.00 23.10 219 GLN A N 1
ATOM 1722 C CA . GLN A 1 219 ? -4.138 8.894 15.286 1.00 22.87 219 GLN A CA 1
ATOM 1723 C C . GLN A 1 219 ? -3.329 9.367 16.492 1.00 22.73 219 GLN A C 1
ATOM 1724 O O . GLN A 1 219 ? -3.785 9.208 17.620 1.00 22.80 219 GLN A O 1
ATOM 1730 N N . ALA A 1 220 ? -2.082 9.794 16.273 1.00 21.52 220 ALA A N 1
ATOM 1731 C CA . ALA A 1 220 ? -1.307 10.420 17.363 1.00 21.05 220 ALA A CA 1
ATOM 1732 C C . ALA A 1 220 ? -2.047 11.545 18.088 1.00 21.44 220 ALA A C 1
ATOM 1733 O O . ALA A 1 220 ? -2.039 11.631 19.331 1.00 16.74 220 ALA A O 1
ATOM 1735 N N . GLU A 1 221 ? -2.630 12.459 17.320 1.00 18.70 221 GLU A N 1
ATOM 1736 C CA . GLU A 1 221 ? -3.352 13.593 17.906 1.00 21.50 221 GLU A CA 1
ATOM 1737 C C . GLU A 1 221 ? -4.543 13.159 18.754 1.00 20.63 221 GLU A C 1
ATOM 1738 O O . GLU A 1 221 ? -4.773 13.668 19.857 1.00 20.26 221 GLU A O 1
ATOM 1744 N N . ASN A 1 222 ? -5.250 12.145 18.276 1.00 20.80 222 ASN A N 1
ATOM 1745 C CA . ASN A 1 222 ? -6.297 11.500 19.064 1.00 22.61 222 ASN A CA 1
ATOM 1746 C C . ASN A 1 222 ? -5.776 10.883 20.345 1.00 21.82 222 ASN A C 1
ATOM 1747 O O . ASN A 1 222 ? -6.398 11.007 21.405 1.00 21.95 222 ASN A O 1
ATOM 1752 N N . LEU A 1 223 ? -4.621 10.232 20.259 1.00 19.75 223 LEU A N 1
ATOM 1753 C CA . LEU A 1 223 ? -4.029 9.658 21.464 1.00 18.34 223 LEU A CA 1
ATOM 1754 C C . LEU A 1 223 ? -3.568 10.684 22.492 1.00 18.23 223 LEU A C 1
ATOM 1755 O O . LEU A 1 223 ? -3.694 10.425 23.692 1.00 18.81 223 LEU A O 1
ATOM 1760 N N . TYR A 1 224 ? -2.972 11.796 22.038 1.00 17.80 224 TYR A N 1
ATOM 1761 C CA . TYR A 1 224 ? -2.628 12.890 22.926 1.00 18.30 224 TYR A CA 1
ATOM 1762 C C . TYR A 1 224 ? -3.901 13.293 23.662 1.00 18.88 224 TYR A C 1
ATOM 1763 O O . TYR A 1 224 ? -3.937 13.364 24.895 1.00 16.50 224 TYR A O 1
ATOM 1772 N N . GLU A 1 225 ? -4.915 13.655 22.896 1.00 18.97 225 GLU A N 1
ATOM 1773 C CA . GLU A 1 225 ? -6.172 14.106 23.496 1.00 21.82 225 GLU A CA 1
ATOM 1774 C C . GLU A 1 225 ? -6.795 13.103 24.466 1.00 22.18 225 GLU A C 1
ATOM 1775 O O . GLU A 1 225 ? -7.200 13.485 25.564 1.00 24.18 225 GLU A O 1
ATOM 1781 N N . GLU A 1 226 ? -6.865 11.833 24.080 1.00 20.46 226 GLU A N 1
ATOM 1782 C CA . GLU A 1 226 ? -7.317 10.791 24.982 1.00 22.30 226 GLU A CA 1
ATOM 1783 C C . GLU A 1 226 ? -6.501 10.693 26.265 1.00 20.56 226 GLU A C 1
ATOM 1784 O O . GLU A 1 226 ? -7.060 10.539 27.345 1.00 19.28 226 GLU A O 1
ATOM 1790 N N . SER A 1 227 ? -5.187 10.843 26.163 1.00 18.80 227 SER A N 1
ATOM 1791 C CA . SER A 1 227 ? -4.332 10.644 27.339 1.00 19.03 227 SER A CA 1
ATOM 1792 C C . SER A 1 227 ? -4.568 11.731 28.377 1.00 17.28 227 SER A C 1
ATOM 1793 O O . SER A 1 227 ? -4.308 11.514 29.567 1.00 17.01 227 SER A O 1
ATOM 1796 N N . PHE A 1 228 ? -5.000 12.903 27.918 1.00 16.19 228 PHE A N 1
ATOM 1797 C CA . PHE A 1 228 ? -5.249 14.049 28.802 1.00 19.32 228 PHE A CA 1
ATOM 1798 C C . PHE A 1 228 ? -6.410 13.805 29.781 1.00 19.75 228 PHE A C 1
ATOM 1799 O O . PHE A 1 228 ? -6.528 14.494 30.792 1.00 17.00 228 PHE A O 1
ATOM 1807 N N . GLU A 1 229 ? -7.155 12.724 29.577 1.00 18.88 229 GLU A N 1
ATOM 1808 C CA . GLU A 1 229 ? -8.146 12.288 30.548 1.00 19.49 229 GLU A CA 1
ATOM 1809 C C . GLU A 1 229 ? -7.559 11.991 31.935 1.00 19.90 229 GLU A C 1
ATOM 1810 O O . GLU A 1 229 ? -8.250 12.114 32.959 1.00 19.36 229 GLU A O 1
ATOM 1816 N N . MET A 1 230 ? -6.262 11.682 31.989 1.00 16.43 230 MET A N 1
ATOM 1817 C CA . MET A 1 230 ? -5.640 11.411 33.289 1.00 16.57 230 MET A CA 1
ATOM 1818 C C . MET A 1 230 ? -5.459 12.642 34.166 1.00 16.07 230 MET A C 1
ATOM 1819 O O . MET A 1 230 ? -5.214 12.503 35.357 1.00 16.34 230 MET A O 1
ATOM 1824 N N . PHE A 1 231 ? -5.595 13.851 33.625 1.00 17.54 231 PHE A N 1
ATOM 1825 C CA . PHE A 1 231 ? -5.157 15.018 34.418 1.00 18.88 231 PHE A CA 1
ATOM 1826 C C . PHE A 1 231 ? -5.759 15.182 35.808 1.00 19.53 231 PHE A C 1
ATOM 1827 O O . PHE A 1 231 ? -5.058 15.544 36.770 1.00 18.26 231 PHE A O 1
ATOM 1835 N N . PRO A 1 232 ? -7.079 14.923 35.945 1.00 19.08 232 PRO A N 1
ATOM 1836 C CA . PRO A 1 232 ? -7.665 15.136 37.259 1.00 17.42 232 PRO A CA 1
ATOM 1837 C C . PRO A 1 232 ? -7.066 14.262 38.354 1.00 18.38 232 PRO A C 1
ATOM 1838 O O . PRO A 1 232 ? -7.204 14.594 39.539 1.00 19.56 232 PRO A O 1
ATOM 1842 N N . LEU A 1 233 ? -6.388 13.176 37.978 1.00 16.51 233 LEU A N 1
ATOM 1843 C CA . LEU A 1 233 ? -5.811 12.253 38.950 1.00 16.71 233 LEU A CA 1
ATOM 1844 C C . LEU A 1 233 ? -4.291 12.447 39.048 1.00 18.75 233 LEU A C 1
ATOM 1845 O O . LEU A 1 233 ? -3.615 11.794 39.837 1.00 18.40 233 LEU A O 1
ATOM 1850 N N . ILE A 1 234 ? -3.757 13.268 38.167 1.00 15.22 234 ILE A N 1
ATOM 1851 C CA . ILE A 1 234 ? -2.363 13.680 38.315 1.00 16.10 234 ILE A CA 1
ATOM 1852 C C . ILE A 1 234 ? -2.209 14.627 39.495 1.00 19.36 234 ILE A C 1
ATOM 1853 O O . ILE A 1 234 ? -3.006 15.557 39.672 1.00 17.32 234 ILE A O 1
ATOM 1858 N N . THR A 1 235 ? -1.195 14.376 40.316 1.00 18.56 235 THR A N 1
ATOM 1859 C CA . THR A 1 235 ? -0.932 15.303 41.427 1.00 22.14 235 THR A CA 1
ATOM 1860 C C . THR A 1 235 ? -0.795 16.758 40.948 1.00 19.13 235 THR A C 1
ATOM 1861 O O . THR A 1 235 ? -0.223 17.026 39.895 1.00 16.09 235 THR A O 1
ATOM 1865 N N . GLU A 1 236 ? -1.462 17.677 41.633 1.00 17.84 236 GLU A N 1
ATOM 1866 C CA . GLU A 1 236 ? -1.608 19.044 41.122 1.00 22.48 236 GLU A CA 1
ATOM 1867 C C . GLU A 1 236 ? -0.262 19.671 40.737 1.00 21.26 236 GLU A C 1
ATOM 1868 O O . GLU A 1 236 ? -0.082 20.124 39.592 1.00 20.55 236 GLU A O 1
ATOM 1874 N N . ASP A 1 237 ? 0.707 19.568 41.634 1.00 21.70 237 ASP A N 1
ATOM 1875 C CA . ASP A 1 237 ? 2.066 20.099 41.357 1.00 23.48 237 ASP A CA 1
ATOM 1876 C C . ASP A 1 237 ? 2.873 19.413 40.247 1.00 20.52 237 ASP A C 1
ATOM 1877 O O . ASP A 1 237 ? 3.967 19.881 39.875 1.00 19.48 237 ASP A O 1
ATOM 1882 N N . CYS A 1 238 ? 2.308 18.346 39.671 1.00 16.65 238 CYS A N 1
ATOM 1883 C CA . CYS A 1 238 ? 2.933 17.628 38.547 1.00 17.41 238 CYS A CA 1
ATOM 1884 C C . CYS A 1 238 ? 2.266 17.910 37.210 1.00 17.19 238 CYS A C 1
ATOM 1885 O O . CYS A 1 238 ? 2.733 17.468 36.164 1.00 16.17 238 CYS A O 1
ATOM 1888 N N . ARG A 1 239 ? 1.104 18.560 37.227 1.00 15.43 239 ARG A N 1
ATOM 1889 C CA . ARG A 1 239 ? 0.377 18.756 35.989 1.00 16.30 239 ARG A CA 1
ATOM 1890 C C . ARG A 1 239 ? 1.049 19.646 34.951 1.00 14.83 239 ARG A C 1
ATOM 1891 O O . ARG A 1 239 ? 0.967 19.370 33.767 1.00 16.74 239 ARG A O 1
ATOM 1899 N N . GLN A 1 240 ? 1.546 20.802 35.371 1.00 15.09 240 GLN A N 1
ATOM 1900 C CA . GLN A 1 240 ? 2.170 21.753 34.444 1.00 15.75 240 GLN A CA 1
ATOM 1901 C C . GLN A 1 240 ? 3.336 21.081 33.713 1.00 14.59 240 GLN A C 1
ATOM 1902 O O . GLN A 1 240 ? 3.455 21.179 32.484 1.00 13.34 240 GLN A O 1
ATOM 1908 N N . ALA A 1 241 ? 4.136 20.316 34.442 1.00 13.73 241 ALA A N 1
ATOM 1909 C CA . ALA A 1 241 ? 5.305 19.638 33.814 1.00 14.14 241 ALA A CA 1
ATOM 1910 C C . ALA A 1 241 ? 4.861 18.560 32.825 1.00 18.15 241 ALA A C 1
ATOM 1911 O O . ALA A 1 241 ? 5.361 18.490 31.694 1.00 15.08 241 ALA A O 1
ATOM 1913 N N . LEU A 1 242 ? 3.874 17.748 33.205 1.00 14.33 242 LEU A N 1
ATOM 1914 C CA . LEU A 1 242 ? 3.495 16.666 32.320 1.00 14.81 242 LEU A CA 1
ATOM 1915 C C . LEU A 1 242 ? 2.792 17.183 31.065 1.00 14.48 242 LEU A C 1
ATOM 1916 O O . LEU A 1 242 ? 3.033 16.721 29.958 1.00 13.95 242 LEU A O 1
ATOM 1921 N N . ALA A 1 243 ? 1.816 18.077 31.230 1.00 15.07 243 ALA A N 1
ATOM 1922 C CA . ALA A 1 243 ? 1.202 18.712 30.073 1.00 16.08 243 ALA A CA 1
ATOM 1923 C C . ALA A 1 243 ? 2.187 19.454 29.176 1.00 16.16 243 ALA A C 1
ATOM 1924 O O . ALA A 1 243 ? 2.115 19.384 27.937 1.00 17.11 243 ALA A O 1
ATOM 1926 N N . SER A 1 244 ? 3.140 20.167 29.780 1.00 17.25 244 SER A N 1
ATOM 1927 C CA . SER A 1 244 ? 4.226 20.781 28.998 1.00 17.09 244 SER A CA 1
ATOM 1928 C C . SER A 1 244 ? 4.961 19.769 28.122 1.00 17.16 244 SER A C 1
ATOM 1929 O O . SER A 1 244 ? 5.173 19.992 26.911 1.00 16.02 244 SER A O 1
ATOM 1932 N N . ALA A 1 245 ? 5.359 18.652 28.718 1.00 15.70 245 ALA A N 1
ATOM 1933 C CA . ALA A 1 245 ? 6.054 17.645 27.922 1.00 14.50 245 ALA A CA 1
ATOM 1934 C C . ALA A 1 245 ? 5.188 17.219 26.731 1.00 15.57 245 ALA A C 1
ATOM 1935 O O . ALA A 1 245 ? 5.678 17.106 25.598 1.00 15.75 245 ALA A O 1
ATOM 1937 N N . ALA A 1 246 ? 3.903 16.967 26.987 1.00 14.09 246 ALA A N 1
ATOM 1938 C CA . ALA A 1 246 ? 2.996 16.555 25.942 1.00 16.58 246 ALA A CA 1
ATOM 1939 C C . ALA A 1 246 ? 2.880 17.636 24.843 1.00 16.45 246 ALA A C 1
ATOM 1940 O O . ALA A 1 246 ? 2.878 17.293 23.664 1.00 14.81 246 ALA A O 1
ATOM 1942 N N . PHE A 1 247 ? 2.587 18.888 25.229 1.00 13.62 247 PHE A N 1
ATOM 1943 C CA . PHE A 1 247 ? 2.337 19.945 24.240 1.00 16.71 247 PHE A CA 1
ATOM 1944 C C . PHE A 1 247 ? 3.599 20.248 23.437 1.00 16.96 247 PHE A C 1
ATOM 1945 O O . PHE A 1 247 ? 3.560 20.384 22.201 1.00 17.12 247 PHE A O 1
ATOM 1953 N N . ILE A 1 248 ? 4.735 20.288 24.123 1.00 14.93 248 ILE A N 1
ATOM 1954 C CA . ILE A 1 248 ? 5.990 20.500 23.389 1.00 16.10 248 ILE A CA 1
ATOM 1955 C C . ILE A 1 248 ? 6.252 19.375 22.384 1.00 15.81 248 ILE A C 1
ATOM 1956 O O . ILE A 1 248 ? 6.657 19.644 21.249 1.00 16.42 248 ILE A O 1
ATOM 1961 N N . TYR A 1 249 ? 6.094 18.117 22.804 1.00 15.80 249 TYR A N 1
ATOM 1962 C CA . TYR A 1 249 ? 6.374 17.028 21.879 1.00 17.11 249 TYR A CA 1
ATOM 1963 C C . TYR A 1 249 ? 5.387 17.042 20.696 1.00 15.17 249 TYR A C 1
ATOM 1964 O O . TYR A 1 249 ? 5.808 16.904 19.547 1.00 15.84 249 TYR A O 1
ATOM 1973 N N . ARG A 1 250 ? 4.112 17.303 20.977 1.00 16.90 250 ARG A N 1
ATOM 1974 C CA . ARG A 1 250 ? 3.053 17.266 19.960 1.00 18.34 250 ARG A CA 1
ATOM 1975 C C . ARG A 1 250 ? 3.262 18.330 18.889 1.00 20.10 250 ARG A C 1
ATOM 1976 O O . ARG A 1 250 ? 2.851 18.172 17.735 1.00 16.69 250 ARG A O 1
ATOM 1984 N N . GLU A 1 251 ? 3.755 19.479 19.336 1.00 18.60 251 GLU A N 1
ATOM 1985 C CA . GLU A 1 251 ? 4.089 20.595 18.443 1.00 20.78 251 GLU A CA 1
ATOM 1986 C C . GLU A 1 251 ? 4.974 20.228 17.265 1.00 20.85 251 GLU A C 1
ATOM 1987 O O . GLU A 1 251 ? 4.857 20.817 16.182 1.00 20.27 251 GLU A O 1
ATOM 1993 N N . GLN A 1 252 ? 5.788 19.185 17.408 1.00 21.14 252 GLN A N 1
ATOM 1994 C CA . GLN A 1 252 ? 6.592 18.759 16.268 1.00 21.44 252 GLN A CA 1
ATOM 1995 C C . GLN A 1 252 ? 5.803 18.286 15.056 1.00 22.44 252 GLN A C 1
ATOM 1996 O O . GLN A 1 252 ? 6.322 18.322 13.933 1.00 23.13 252 GLN A O 1
ATOM 2002 N N . LEU A 1 253 ? 4.573 17.819 15.270 1.00 21.91 253 LEU A N 1
ATOM 2003 C CA . LEU A 1 253 ? 3.707 17.520 14.129 1.00 21.98 253 LEU A CA 1
ATOM 2004 C C . LEU A 1 253 ? 3.462 18.782 13.294 1.00 24.76 253 LEU A C 1
ATOM 2005 O O . LEU A 1 253 ? 3.477 18.729 12.064 1.00 24.89 253 LEU A O 1
ATOM 2010 N N . ASN A 1 254 ? 3.150 19.890 13.949 1.00 24.90 254 ASN A N 1
ATOM 2011 C CA . ASN A 1 254 ? 2.888 21.142 13.224 1.00 28.36 254 ASN A CA 1
ATOM 2012 C C . ASN A 1 254 ? 4.092 21.704 12.495 1.00 28.78 254 ASN A C 1
ATOM 2013 O O . ASN A 1 254 ? 3.963 22.266 11.409 1.00 30.45 254 ASN A O 1
ATOM 2018 N N . ILE A 1 255 ? 5.272 21.459 13.045 1.00 30.73 255 ILE A N 1
ATOM 2019 C CA . ILE A 1 255 ? 6.531 21.822 12.411 1.00 31.66 255 ILE A CA 1
ATOM 2020 C C . ILE A 1 255 ? 6.657 21.133 11.053 1.00 32.54 255 ILE A C 1
ATOM 2021 O O . ILE A 1 255 ? 7.035 21.771 10.066 1.00 31.89 255 ILE A O 1
ATOM 2026 N N . VAL A 1 256 ? 6.447 19.817 11.020 1.00 28.19 256 VAL A N 1
ATOM 2027 C CA . VAL A 1 256 ? 6.583 19.053 9.779 1.00 28.71 256 VAL A CA 1
ATOM 2028 C C . VAL A 1 256 ? 5.554 19.537 8.762 1.00 27.33 256 VAL A C 1
ATOM 2029 O O . VAL A 1 256 ? 5.851 19.680 7.578 1.00 29.56 256 VAL A O 1
ATOM 2033 N N . ARG A 1 257 ? 4.337 19.792 9.222 1.00 25.63 257 ARG A N 1
ATOM 2034 C CA . ARG A 1 257 ? 3.336 20.374 8.334 1.00 28.26 257 ARG A CA 1
ATOM 2035 C C . ARG A 1 257 ? 3.794 21.735 7.788 1.00 30.32 257 ARG A C 1
ATOM 2036 O O . ARG A 1 257 ? 3.714 21.979 6.588 1.00 29.78 257 ARG A O 1
ATOM 2044 N N . LYS A 1 258 ? 4.312 22.611 8.649 1.00 31.30 258 LYS A N 1
ATOM 2045 C CA . LYS A 1 258 ? 4.690 23.957 8.224 1.00 32.81 258 LYS A CA 1
ATOM 2046 C C . LYS A 1 258 ? 5.811 23.902 7.203 1.00 33.94 258 LYS A C 1
ATOM 2047 O O . LYS A 1 258 ? 5.886 24.761 6.324 1.00 38.02 258 LYS A O 1
ATOM 2053 N N . GLN A 1 259 ? 6.707 22.930 7.339 1.00 31.53 259 GLN A N 1
ATOM 2054 C CA . GLN A 1 259 ? 7.786 22.740 6.376 1.00 33.45 259 GLN A CA 1
ATOM 2055 C C . GLN A 1 259 ? 7.315 21.899 5.195 1.00 33.90 259 GLN A C 1
ATOM 2056 O O . GLN A 1 259 ? 8.114 21.334 4.447 1.00 34.68 259 GLN A O 1
ATOM 2062 N N . HIS A 1 260 ? 5.994 21.822 5.051 1.00 34.85 260 HIS A N 1
ATOM 2063 C CA . HIS A 1 260 ? 5.341 21.173 3.910 1.00 34.21 260 HIS 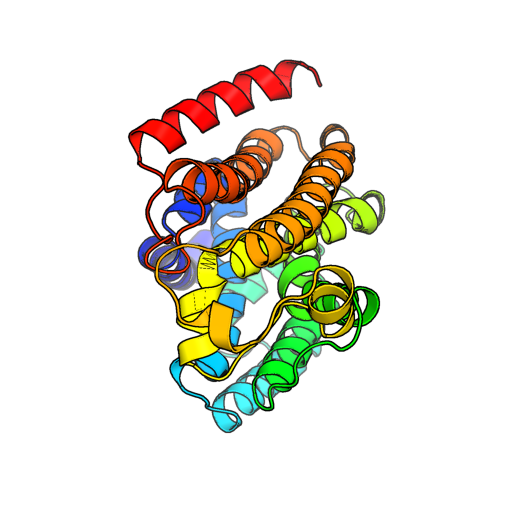A CA 1
ATOM 2064 C C . HIS A 1 260 ? 5.715 19.693 3.772 1.00 34.93 260 HIS A C 1
ATOM 2065 O O . HIS A 1 260 ? 5.929 19.186 2.658 1.00 33.43 260 HIS A O 1
ATOM 2072 N N . TYR A 1 261 ? 5.714 18.998 4.913 1.00 31.23 261 TYR A N 1
ATOM 2073 C CA . TYR A 1 261 ? 5.972 17.573 4.952 1.00 32.20 261 TYR A CA 1
ATOM 2074 C C . TYR A 1 261 ? 7.377 17.238 4.458 1.00 31.67 261 TYR A C 1
ATOM 2075 O O . TYR A 1 261 ? 7.565 16.357 3.624 1.00 33.67 261 TYR A O 1
ATOM 2084 N N . SER A 1 262 ? 8.354 18.003 4.924 1.00 32.90 262 SER A N 1
ATOM 2085 C CA . SER A 1 262 ? 9.753 17.602 4.799 1.00 33.58 262 SER A CA 1
ATOM 2086 C C . SER A 1 262 ? 10.016 16.290 5.546 1.00 34.69 262 SER A C 1
ATOM 2087 O O . SER A 1 262 ? 9.512 16.082 6.667 1.00 32.64 262 SER A O 1
ATOM 2090 N N . LEU A 1 263 ? 10.838 15.433 4.942 1.00 33.47 263 LEU A N 1
ATOM 2091 C CA . LEU A 1 263 ? 11.120 14.119 5.503 1.00 34.22 263 LEU A CA 1
ATOM 2092 C C . LEU A 1 263 ? 12.418 14.120 6.306 1.00 34.18 263 LEU A C 1
ATOM 2093 O O . LEU A 1 263 ? 12.650 13.227 7.125 1.00 34.84 263 LEU A O 1
ATOM 2098 N N . PHE A 1 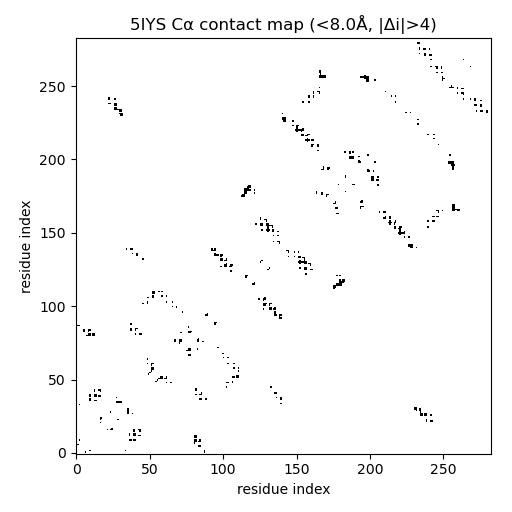264 ? 13.230 15.154 6.112 1.00 31.51 264 PHE A N 1
ATOM 2099 C CA . PHE A 1 264 ? 14.516 15.272 6.798 1.00 34.81 264 PHE A CA 1
ATOM 2100 C C . PHE A 1 264 ? 14.577 16.546 7.626 1.00 35.10 264 PHE A C 1
ATOM 2101 O O . PHE A 1 264 ? 13.818 17.485 7.394 1.00 35.34 264 PHE A O 1
ATOM 2109 N N . ASP A 1 265 ? 15.514 16.573 8.565 1.00 36.24 265 ASP A N 1
ATOM 2110 C CA . ASP A 1 265 ? 15.891 17.794 9.256 1.00 38.12 265 ASP A CA 1
ATOM 2111 C C . ASP A 1 265 ? 14.701 18.389 10.008 1.00 37.27 265 ASP A C 1
ATOM 2112 O O . ASP A 1 265 ? 14.425 19.586 9.896 1.00 37.67 265 ASP A O 1
ATOM 2117 N N . ASN A 1 266 ? 14.033 17.558 10.804 1.00 32.76 266 ASN A N 1
ATOM 2118 C CA . ASN A 1 266 ? 12.813 17.966 11.501 1.00 31.81 266 ASN A CA 1
ATOM 2119 C C . ASN A 1 266 ? 13.027 18.081 13.011 1.00 31.32 266 ASN A C 1
ATOM 2120 O O . ASN A 1 266 ? 12.122 18.478 13.750 1.00 31.10 266 ASN A O 1
ATOM 2125 N N . LYS A 1 267 ? 14.240 17.770 13.454 1.00 28.66 267 LYS A N 1
ATOM 2126 C CA . LYS A 1 267 ? 14.553 17.783 14.870 1.00 31.66 267 LYS A CA 1
ATOM 2127 C C . LYS A 1 267 ? 14.977 19.180 15.304 1.00 32.36 267 LYS A C 1
ATOM 2128 O O . LYS A 1 267 ? 15.533 19.944 14.506 1.00 31.71 267 LYS A O 1
ATOM 2134 N N . ASN A 1 268 ? 14.781 19.466 16.588 1.00 32.92 268 ASN A N 1
ATOM 2135 C CA . ASN A 1 268 ? 15.301 20.697 17.171 1.00 34.66 268 ASN A CA 1
ATOM 2136 C C . ASN A 1 268 ? 14.755 21.883 16.388 1.00 34.44 268 ASN A C 1
ATOM 2137 O O . ASN A 1 268 ? 15.457 22.876 16.195 1.00 34.81 268 ASN A O 1
ATOM 2142 N N . LYS A 1 269 ? 13.509 21.769 15.924 1.00 34.02 269 LYS A N 1
ATOM 2143 C CA . LYS A 1 269 ? 12.889 22.853 15.160 1.00 33.30 269 LYS A CA 1
ATOM 2144 C C . LYS A 1 269 ? 11.864 23.654 15.956 1.00 33.32 269 LYS A C 1
ATOM 2145 O O . LYS A 1 269 ? 11.370 24.674 15.477 1.00 32.40 269 LYS A O 1
ATOM 2151 N N . VAL A 1 270 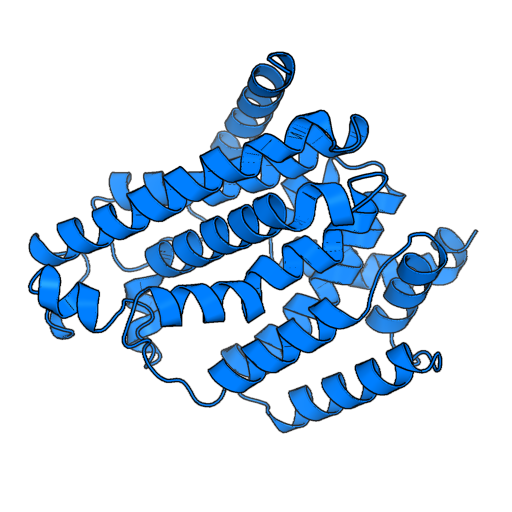? 11.514 23.161 17.142 1.00 29.80 270 VAL A N 1
ATOM 2152 C CA . VAL A 1 270 ? 10.693 23.937 18.068 1.00 28.71 270 VAL A CA 1
ATOM 2153 C C . VAL A 1 270 ? 11.535 24.943 18.860 1.00 26.46 270 VAL A C 1
ATOM 2154 O O . VAL A 1 270 ? 12.359 24.576 19.698 1.00 25.06 270 VAL A O 1
ATOM 2158 N N . SER A 1 271 ? 11.318 26.222 18.604 1.00 26.11 271 SER A N 1
ATOM 2159 C CA . SER A 1 271 ? 12.187 27.229 19.204 1.00 24.89 271 SER A CA 1
ATOM 2160 C C . SER A 1 271 ? 11.930 27.335 20.708 1.00 24.52 271 SER A C 1
ATOM 2161 O O . SER A 1 271 ? 10.865 26.946 21.240 1.00 20.88 271 SER A O 1
ATOM 2164 N N . HIS A 1 272 ? 12.935 27.858 21.398 1.00 23.06 272 HIS A N 1
ATOM 2165 C CA . HIS A 1 272 ? 12.762 28.231 22.797 1.00 23.87 272 HIS A CA 1
ATOM 2166 C C . HIS A 1 272 ? 11.563 29.167 22.922 1.00 22.87 272 HIS A C 1
ATOM 2167 O O . HIS A 1 272 ? 10.773 29.057 23.866 1.00 21.93 272 HIS A O 1
ATOM 2174 N N . TYR A 1 273 ? 11.463 30.133 22.011 1.00 21.56 273 TYR A N 1
ATOM 2175 C CA . TYR A 1 273 ? 10.329 31.050 22.031 1.00 21.95 273 TYR A CA 1
ATOM 2176 C C . TYR A 1 273 ? 9.000 30.270 21.999 1.00 20.54 273 TYR A C 1
ATOM 2177 O O . TYR A 1 273 ? 8.070 30.573 22.729 1.00 21.96 273 TYR A O 1
ATOM 2186 N N . ARG A 1 274 ? 8.855 29.347 21.058 1.00 20.80 274 ARG A N 1
ATOM 2187 C CA . ARG A 1 274 ? 7.642 28.553 20.928 1.00 18.32 274 ARG A CA 1
ATOM 2188 C C . ARG A 1 274 ? 7.358 27.627 22.132 1.00 17.43 274 ARG A C 1
ATOM 2189 O O . ARG A 1 274 ? 6.224 27.519 22.612 1.00 16.38 274 ARG A O 1
ATOM 2197 N N . LYS A 1 275 ? 8.420 27.118 22.728 1.00 16.73 275 LYS A N 1
ATOM 2198 C CA . LYS A 1 275 ? 8.302 26.359 23.984 1.00 20.97 275 LYS A CA 1
ATOM 2199 C C . LYS A 1 275 ? 7.747 27.196 25.120 1.00 20.65 275 LYS A C 1
ATOM 2200 O O . LYS A 1 275 ? 6.879 26.747 25.873 1.00 20.22 275 LYS A O 1
ATOM 2206 N N . VAL A 1 276 ? 8.182 28.448 25.182 1.00 19.88 276 VAL A N 1
ATOM 2207 C CA . VAL A 1 276 ? 7.684 29.336 26.242 1.00 21.01 276 VAL A CA 1
ATOM 2208 C C . VAL A 1 276 ? 6.219 29.645 26.003 1.00 18.43 276 VAL A C 1
ATOM 2209 O O . VAL A 1 276 ? 5.407 29.629 26.930 1.00 19.22 276 VAL A O 1
ATOM 2213 N N . GLN A 1 277 ? 5.865 29.868 24.746 1.00 17.30 277 GLN A N 1
ATOM 2214 C CA . GLN A 1 277 ? 4.469 30.083 24.404 1.00 19.60 277 GLN A CA 1
ATOM 2215 C C . GLN A 1 277 ? 3.623 28.896 24.833 1.00 19.60 277 GLN A C 1
ATOM 2216 O O . GLN A 1 277 ? 2.511 29.051 25.349 1.00 18.82 277 GLN A O 1
ATOM 2222 N N . LEU A 1 278 ? 4.140 27.704 24.576 1.00 18.32 278 LEU A N 1
ATOM 2223 C CA . LEU A 1 278 ? 3.423 26.486 24.933 1.00 19.78 278 LEU A CA 1
ATOM 2224 C C . LEU A 1 278 ? 3.247 26.287 26.446 1.00 19.74 278 LEU A C 1
ATOM 2225 O O . LEU A 1 278 ? 2.172 25.870 26.915 1.00 18.32 278 LEU A O 1
ATOM 2230 N N . LEU A 1 279 ? 4.270 26.635 27.223 1.00 18.22 279 LEU A N 1
ATOM 2231 C CA . LEU A 1 279 ? 4.127 26.581 28.692 1.00 19.45 279 LEU A CA 1
ATOM 2232 C C . LEU A 1 279 ? 2.976 27.469 29.170 1.00 20.97 279 LEU A C 1
ATOM 2233 O O . LEU A 1 279 ? 2.250 27.112 30.105 1.00 20.54 279 LEU A O 1
ATOM 2238 N N . LYS A 1 280 ? 2.860 28.658 28.581 1.00 20.67 280 LYS A N 1
ATOM 2239 C CA . LYS A 1 280 ? 1.772 29.556 28.938 1.00 19.20 280 LYS A CA 1
ATOM 2240 C C . LYS A 1 280 ? 0.442 28.983 28.471 1.00 21.09 280 LYS A C 1
ATOM 2241 O O . LYS A 1 280 ? -0.547 29.083 29.197 1.00 24.80 280 LYS A O 1
ATOM 2247 N N . GLU A 1 281 ? 0.385 28.447 27.249 1.00 19.98 281 GLU A N 1
ATOM 2248 C CA . GLU A 1 281 ? -0.832 27.769 26.824 1.00 21.64 281 GLU A CA 1
ATOM 2249 C C . GLU A 1 281 ? -1.214 26.657 27.777 1.00 21.26 281 GLU A C 1
ATOM 2250 O O . GLU A 1 281 ? -2.395 26.373 27.937 1.00 18.30 281 GLU A O 1
ATOM 2256 N N . VAL A 1 282 ? -0.221 25.889 28.213 1.00 18.24 282 VAL A N 1
ATOM 2257 C CA . VAL A 1 282 ? -0.470 24.762 29.097 1.00 20.72 282 VAL A CA 1
ATOM 2258 C C . VAL A 1 282 ? -1.060 25.278 30.400 1.00 22.03 282 VAL A C 1
ATOM 2259 O O . VAL A 1 282 ? -2.076 24.760 30.865 1.00 20.50 282 VAL A O 1
ATOM 2263 N N . LYS A 1 283 ? -0.511 26.386 30.893 1.00 20.56 283 LYS A N 1
ATOM 2264 C CA . LYS A 1 283 ? -0.990 26.944 32.148 1.00 24.95 283 LYS A CA 1
ATOM 2265 C C . LYS A 1 283 ? -2.450 27.409 32.003 1.00 26.78 283 LYS A C 1
ATOM 2266 O O . LYS A 1 283 ? -3.250 27.158 32.906 1.00 25.96 283 LYS A O 1
ATOM 2272 N N . SER A 1 284 ? -2.815 27.981 30.848 1.00 26.25 284 SER A N 1
ATOM 2273 C CA . SER A 1 284 ? -4.202 28.356 30.605 1.00 26.84 284 SER A CA 1
ATOM 2274 C C . SER A 1 284 ? -5.074 27.110 30.510 1.00 27.27 284 SER A C 1
ATOM 2275 O O . SER A 1 284 ? -6.193 27.092 31.026 1.00 26.85 284 SER A O 1
ATOM 2278 N N . TYR A 1 285 ? -4.592 26.115 29.768 1.00 24.90 285 TYR A N 1
ATOM 2279 C CA . TYR A 1 285 ? -5.326 24.883 29.526 1.00 25.29 285 TYR A CA 1
ATOM 2280 C C . TYR A 1 285 ? -5.669 24.129 30.815 1.00 27.95 285 TYR A C 1
ATOM 2281 O O . TYR A 1 285 ? -6.794 23.623 30.971 1.00 28.08 285 TYR A O 1
ATOM 2290 N N . LEU A 1 286 ? -4.732 24.119 31.764 1.00 23.39 286 LEU A N 1
ATOM 2291 C CA . LEU A 1 286 ? -4.920 23.391 33.000 1.00 24.83 286 LEU A CA 1
ATOM 2292 C C . LEU A 1 286 ? -5.982 24.002 33.908 1.00 29.71 286 LEU A C 1
ATOM 2293 O O . LEU A 1 286 ? -6.655 23.269 34.630 1.00 31.38 286 LEU A O 1
ATOM 2298 N N . LYS A 1 287 ? -6.157 25.320 33.844 1.00 32.70 287 LYS A N 1
ATOM 2299 C CA . LYS A 1 287 ? -7.239 25.975 34.575 1.00 39.68 287 LYS A CA 1
ATOM 2300 C C . LYS A 1 287 ? -8.605 25.354 34.268 1.00 42.86 287 LYS A C 1
ATOM 2301 O O . LYS A 1 287 ? -9.487 25.363 35.119 1.00 42.97 287 LYS A O 1
ATOM 2307 N N . SER A 1 288 ? -8.781 24.812 33.064 1.00 46.71 288 SER A N 1
ATOM 2308 C CA . SER A 1 288 ? -10.008 24.093 32.710 1.00 50.13 288 SER A CA 1
ATOM 2309 C C . SER A 1 288 ? -10.161 22.711 33.343 1.00 53.52 288 SER A C 1
ATOM 2310 O O . SER A 1 288 ? -11.127 21.998 33.055 1.00 54.53 288 SER A O 1
ATOM 2313 N N . TYR A 1 289 ? -9.192 22.304 34.160 1.00 55.48 289 TYR A N 1
ATOM 2314 C CA . TYR A 1 289 ? -9.457 21.310 35.199 1.00 57.30 289 TYR A CA 1
ATOM 2315 C C . TYR A 1 289 ? -9.557 22.007 36.550 1.00 58.87 289 TYR A C 1
ATOM 2316 O O . TYR A 1 289 ? -9.597 23.239 36.597 1.00 59.63 289 TYR A O 1
#